Protein AF-A0A919K943-F1 (afdb_monomer_lite)

InterPro domains:
  IPR045728 Protein of unknown function DUF6082 [PF19560] (28-149)

Secondary structure (DSSP, 8-state):
-HHHHHHHHHHHHHHHHHHHHHHHTT-TTSHHHHHHHHHHHHHHHHHHHHHHHHHHHHHHHHHHHHHHHHHHHHHHHHHHHSHHHHGGGTS--TT-SSHHHHHHHHHHHHHHHHHHHHHHTTSS-HHHIIIIIIIIGGGSHHHHHHHHHHHHHHHHHHTS--HHHHHHHHH-TTS--------------SS----

Foldseek 3Di:
DVVVVVVVVVVVVVVVVVVCVVPVVPDVPCVVVVVVVVVVVVVVVVVVVVVVVVVVVVVVVVVVVVVVLVVLLVLLVVCLVPVPVCVVVPDPCVVPPDSNLSSVLSVLVNVLVVQVVCVVVVNHDLVNLCPPVQPPQVVDPSSLVSCQVCVVVVCVVCVHCDPSNVSNCVSPVPRDPPDCPDPPPPPDDDDDDDD

Sequence (195 aa):
MVLAALGLIGSIFGFLSSASDKELSRYGNIGQSFDVIATFLSAIALIGVAASLIYQERQERQARVAAWLGAQGELLKMVIADPGRLGPCIIDTTPFASDEEVSQYFFSTLWLSFHRYGMELGYVTEEDVRGEVGRLMFQSETARHLWSIRKDIFEAQLGGLSPYLKMVEEEHPDFPSQPNIPRGDHKKTARTTES

Radius of gyration: 28.7 Å; chains: 1; bounding box: 73×47×78 Å

Structure (mmCIF, N/CA/C/O backbone):
data_AF-A0A919K943-F1
#
_entry.id   AF-A0A919K943-F1
#
loop_
_atom_site.group_PDB
_atom_site.id
_atom_site.type_symbol
_atom_site.label_atom_id
_atom_site.label_alt_id
_atom_site.label_comp_id
_atom_site.label_asym_id
_atom_site.label_entity_id
_atom_site.label_seq_id
_atom_site.pdbx_PDB_ins_code
_atom_site.Cartn_x
_atom_site.Cartn_y
_atom_site.Cartn_z
_atom_site.occupancy
_atom_site.B_iso_or_equiv
_atom_site.auth_seq_id
_atom_site.auth_comp_id
_atom_site.auth_asym_id
_atom_site.auth_atom_id
_atom_site.pdbx_PDB_model_num
ATOM 1 N N . MET A 1 1 ? 7.326 16.686 -19.390 1.00 50.78 1 MET A N 1
ATOM 2 C CA . MET A 1 1 ? 8.387 15.980 -20.151 1.00 50.78 1 MET A CA 1
ATOM 3 C C . MET A 1 1 ? 8.083 15.864 -21.647 1.00 50.78 1 MET A C 1
ATOM 5 O O . MET A 1 1 ? 8.993 16.098 -22.427 1.00 50.78 1 MET A O 1
ATOM 9 N N . VAL A 1 2 ? 6.835 15.614 -22.071 1.00 44.56 2 VAL A N 1
ATOM 10 C CA . VAL A 1 2 ? 6.445 15.551 -23.503 1.00 44.56 2 VAL A CA 1
ATOM 11 C C . VAL A 1 2 ? 6.800 16.827 -24.292 1.00 44.56 2 VAL A C 1
ATOM 13 O O . VAL A 1 2 ? 7.339 16.738 -25.389 1.00 44.56 2 VAL A O 1
ATOM 16 N N . LEU A 1 3 ? 6.622 18.017 -23.704 1.00 46.16 3 LEU A N 1
ATOM 17 C CA . LEU A 1 3 ? 7.025 19.294 -24.322 1.00 46.16 3 LEU A CA 1
ATOM 18 C C . LEU A 1 3 ? 8.549 19.439 -24.503 1.00 46.16 3 LEU A C 1
ATOM 20 O O . LEU A 1 3 ? 8.996 20.028 -25.482 1.00 46.16 3 LEU A O 1
ATOM 24 N N . ALA A 1 4 ? 9.352 18.862 -23.602 1.00 49.81 4 ALA A N 1
ATOM 25 C CA . ALA A 1 4 ? 10.811 18.870 -23.720 1.00 49.81 4 ALA A CA 1
ATOM 26 C C . ALA A 1 4 ? 11.296 17.883 -24.796 1.00 49.81 4 ALA A C 1
ATOM 28 O O . ALA A 1 4 ? 12.223 18.190 -25.539 1.00 49.81 4 ALA A O 1
ATOM 29 N N . ALA A 1 5 ? 10.626 16.732 -24.928 1.00 52.22 5 ALA A N 1
ATOM 30 C CA . ALA A 1 5 ? 10.896 15.766 -25.990 1.00 52.22 5 ALA A CA 1
ATOM 31 C C . ALA A 1 5 ? 10.530 16.325 -27.377 1.00 52.22 5 ALA A C 1
ATOM 33 O O . ALA A 1 5 ? 11.322 16.214 -28.308 1.00 52.22 5 ALA A O 1
ATOM 34 N N . LEU A 1 6 ? 9.384 17.006 -27.505 1.00 53.22 6 LEU A N 1
ATOM 35 C CA . LEU A 1 6 ? 8.980 17.672 -28.749 1.00 53.22 6 LEU A CA 1
ATOM 36 C C . LEU A 1 6 ? 9.923 18.830 -29.122 1.00 53.22 6 LEU A C 1
ATOM 38 O O . LEU A 1 6 ? 10.273 18.980 -30.291 1.00 53.22 6 LEU A O 1
ATOM 42 N N . GLY A 1 7 ? 10.392 19.604 -28.136 1.00 56.41 7 GLY A N 1
ATOM 43 C CA . GLY A 1 7 ? 11.365 20.681 -28.351 1.00 56.41 7 GLY A CA 1
ATOM 44 C C . GLY A 1 7 ? 12.751 20.189 -28.788 1.00 56.41 7 GLY A C 1
ATOM 45 O O . GLY A 1 7 ? 13.385 20.812 -29.644 1.00 56.41 7 GLY A O 1
ATOM 46 N N . LEU A 1 8 ? 13.201 19.044 -28.259 1.00 56.38 8 LEU A N 1
ATOM 47 C CA . LEU A 1 8 ? 14.453 18.400 -28.671 1.00 56.38 8 LEU A CA 1
ATOM 48 C C . LEU A 1 8 ? 14.351 17.794 -30.074 1.00 56.38 8 LEU A C 1
ATOM 50 O O . LEU A 1 8 ? 15.252 18.000 -30.883 1.00 56.38 8 LEU A O 1
ATOM 54 N N . ILE A 1 9 ? 13.241 17.122 -30.398 1.00 59.50 9 ILE A N 1
ATOM 55 C CA . ILE A 1 9 ? 13.001 16.559 -31.738 1.00 59.50 9 ILE A CA 1
ATOM 56 C C . ILE A 1 9 ? 12.929 17.678 -32.790 1.00 59.50 9 ILE A C 1
ATOM 58 O O . ILE A 1 9 ? 13.559 17.567 -33.840 1.00 59.50 9 ILE A O 1
ATOM 62 N N . GLY A 1 10 ? 12.245 18.788 -32.490 1.00 61.22 10 GLY A N 1
ATOM 63 C CA . GLY A 1 10 ? 12.171 19.949 -33.384 1.00 61.22 10 GLY A CA 1
ATOM 64 C C . GLY A 1 10 ? 13.524 20.634 -33.606 1.00 61.22 10 GLY A C 1
ATOM 65 O O . GLY A 1 10 ? 13.869 20.961 -34.741 1.00 61.22 10 GLY A O 1
ATOM 66 N N . SER A 1 11 ? 14.326 20.794 -32.547 1.00 59.09 11 SER A N 1
ATOM 67 C CA . SER A 1 11 ? 15.664 21.401 -32.647 1.00 59.09 11 SER A CA 1
ATOM 68 C C . SER A 1 11 ? 16.654 20.530 -33.425 1.00 59.09 11 SER A C 1
ATOM 70 O O . SER A 1 11 ? 17.430 21.049 -34.226 1.00 59.09 11 SER A O 1
ATOM 72 N N . ILE A 1 12 ? 16.603 19.206 -33.242 1.00 62.12 12 ILE A N 1
ATOM 73 C CA . ILE A 1 12 ? 17.453 18.258 -33.979 1.00 62.12 12 ILE A CA 1
ATOM 74 C C . ILE A 1 12 ? 17.059 18.224 -35.463 1.00 62.12 12 ILE A C 1
ATOM 76 O O . ILE A 1 12 ? 17.935 18.238 -36.325 1.00 62.12 12 ILE A O 1
ATOM 80 N N . PHE A 1 13 ? 15.758 18.251 -35.774 1.00 60.38 13 PHE A N 1
ATOM 81 C CA . PHE A 1 13 ? 15.262 18.253 -37.153 1.00 60.38 13 PHE A CA 1
ATOM 82 C C . PHE A 1 13 ? 15.606 19.555 -37.898 1.00 60.38 13 PHE A C 1
ATOM 84 O O . PHE A 1 13 ? 16.081 19.520 -39.034 1.00 60.38 13 PHE A O 1
ATOM 91 N N . GLY A 1 14 ? 15.455 20.708 -37.236 1.00 60.66 14 GLY A N 1
ATOM 92 C CA . GLY A 1 14 ? 15.833 22.008 -37.796 1.00 60.66 14 GLY A CA 1
ATOM 93 C C . GLY A 1 14 ? 17.335 22.114 -38.077 1.00 60.66 14 GLY A C 1
ATOM 94 O O . GLY A 1 14 ? 17.734 22.541 -39.160 1.00 60.66 14 GLY A O 1
ATOM 95 N N . PHE A 1 15 ? 18.173 21.650 -37.146 1.00 60.81 15 PHE A N 1
ATOM 96 C CA . PHE A 1 15 ? 19.628 21.676 -37.302 1.00 60.81 15 PHE A CA 1
ATOM 97 C C . PHE A 1 15 ? 20.130 20.720 -38.398 1.00 60.81 15 PHE A C 1
ATOM 99 O O . PHE A 1 15 ? 21.005 21.098 -39.178 1.00 60.81 15 PHE A O 1
ATOM 106 N N . LEU A 1 16 ? 19.540 19.522 -38.526 1.00 57.12 16 LEU A N 1
ATOM 107 C CA . LEU A 1 16 ? 19.875 18.593 -39.614 1.00 57.12 16 LEU A CA 1
ATOM 108 C C . LEU A 1 16 ? 19.478 19.143 -40.991 1.00 57.12 16 LEU A C 1
ATOM 110 O O . LEU A 1 16 ? 20.257 19.021 -41.935 1.00 57.12 16 LEU A O 1
ATOM 114 N N . SER A 1 17 ? 18.306 19.779 -41.109 1.00 61.44 17 SER A N 1
ATOM 115 C CA . SER A 1 17 ? 17.847 20.341 -42.390 1.00 61.44 17 SER A CA 1
ATOM 116 C C . SER A 1 17 ? 18.743 21.486 -42.880 1.00 61.44 17 SER A C 1
ATOM 118 O O . SER A 1 17 ? 19.164 21.495 -44.034 1.00 61.44 17 SER A O 1
ATOM 120 N N . SER A 1 18 ? 19.151 22.391 -41.981 1.00 60.56 18 SER A N 1
ATOM 121 C CA . SER A 1 18 ? 19.991 23.538 -42.345 1.00 60.56 18 SER A CA 1
ATOM 122 C C . SER A 1 18 ? 21.443 23.164 -42.664 1.00 60.56 18 SER A C 1
ATOM 124 O O . SER A 1 18 ? 22.119 23.926 -43.362 1.00 60.56 18 SER A O 1
ATOM 126 N N . ALA A 1 19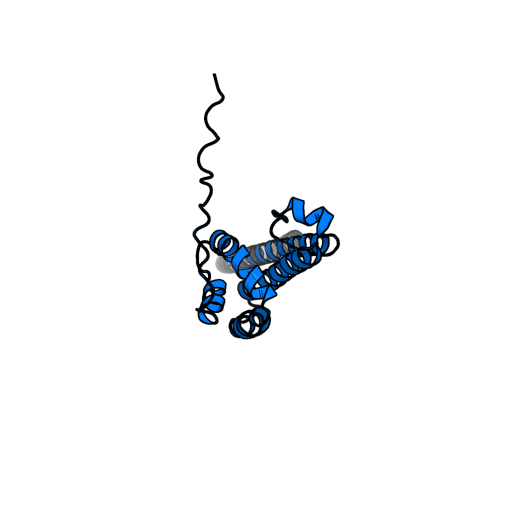 ? 21.942 22.041 -42.143 1.00 57.06 19 ALA A N 1
ATOM 127 C CA . ALA A 1 19 ? 23.265 21.521 -42.484 1.00 57.06 19 ALA A CA 1
ATOM 128 C C . ALA A 1 19 ? 23.261 20.781 -43.835 1.00 57.06 19 ALA A C 1
ATOM 130 O O . ALA A 1 19 ? 24.268 20.788 -44.541 1.00 57.06 19 ALA A O 1
ATOM 131 N N . SER A 1 20 ? 22.125 20.186 -44.213 1.00 57.94 20 SER A N 1
ATOM 132 C CA . SER A 1 20 ? 21.981 19.396 -45.438 1.00 57.94 20 SER A CA 1
ATOM 133 C C . SER A 1 20 ? 21.972 20.269 -46.700 1.00 57.94 20 SER A C 1
ATOM 135 O O . SER A 1 20 ? 22.712 19.981 -47.639 1.00 57.94 20 SER A O 1
ATOM 137 N N . ASP A 1 21 ? 21.255 21.399 -46.696 1.00 58.31 21 ASP A N 1
ATOM 138 C CA . ASP A 1 21 ? 21.095 22.254 -47.889 1.00 58.31 21 ASP A CA 1
ATOM 139 C C . ASP A 1 21 ? 22.409 22.861 -48.419 1.00 58.31 21 ASP A C 1
ATOM 141 O O . ASP A 1 21 ? 22.587 23.035 -49.630 1.00 58.31 21 ASP A O 1
ATOM 145 N N . LYS A 1 22 ? 23.364 23.172 -47.531 1.00 56.41 22 LYS A N 1
ATOM 146 C CA . LYS A 1 22 ? 24.626 23.832 -47.918 1.00 56.41 22 LYS A CA 1
ATOM 147 C C . LYS A 1 22 ? 25.679 22.866 -48.475 1.00 56.41 22 LYS A C 1
ATOM 149 O O . LYS A 1 22 ? 26.533 23.296 -49.244 1.00 56.41 22 LYS A O 1
ATOM 154 N N . GLU A 1 23 ? 25.594 21.579 -48.140 1.00 59.38 23 GLU A N 1
ATOM 155 C CA . GLU A 1 23 ? 26.516 20.530 -48.608 1.00 59.38 23 GLU A CA 1
ATOM 156 C C . GLU A 1 23 ? 25.939 19.723 -49.794 1.00 59.38 23 GLU A C 1
ATOM 158 O O . GLU A 1 23 ? 26.697 19.299 -50.671 1.00 59.38 23 GLU A O 1
ATOM 163 N N . LEU A 1 24 ? 24.604 19.580 -49.901 1.00 54.09 24 LEU A N 1
ATOM 164 C CA . LEU A 1 24 ? 23.933 18.839 -50.989 1.00 54.09 24 LEU A CA 1
ATOM 165 C C . LEU A 1 24 ? 24.219 19.407 -52.384 1.00 54.09 24 LEU A C 1
ATOM 167 O O . LEU A 1 24 ? 24.290 18.668 -53.365 1.00 54.09 24 LEU A O 1
ATOM 171 N N . SER A 1 25 ? 24.423 20.720 -52.473 1.00 56.19 25 SER A N 1
ATOM 172 C CA . SER A 1 25 ? 24.646 21.424 -53.741 1.00 56.19 25 SER A CA 1
ATOM 173 C C . SER A 1 25 ? 25.990 21.080 -54.406 1.00 56.19 25 SER A C 1
ATOM 175 O O . SER A 1 25 ? 26.213 21.446 -55.559 1.00 56.19 25 SER A O 1
ATOM 177 N N . ARG A 1 26 ? 26.903 20.388 -53.704 1.00 53.97 26 ARG A N 1
ATOM 178 C CA . ARG A 1 26 ? 28.290 20.174 -54.150 1.00 53.97 26 ARG A CA 1
ATOM 179 C C . ARG A 1 26 ? 28.626 18.727 -54.548 1.00 53.97 26 ARG A C 1
ATOM 181 O O . ARG A 1 26 ? 29.659 18.519 -55.178 1.00 53.97 26 ARG A O 1
ATOM 188 N N . TYR A 1 27 ? 27.762 17.742 -54.273 1.00 50.25 27 TYR A N 1
ATOM 189 C CA . TYR A 1 27 ? 28.025 16.319 -54.567 1.00 50.25 27 TYR A CA 1
ATOM 190 C C . TYR A 1 27 ? 26.801 15.578 -55.137 1.00 50.25 27 TYR A C 1
ATOM 192 O O . TYR A 1 27 ? 26.266 14.648 -54.536 1.00 50.25 27 TYR A O 1
ATOM 200 N N . GLY A 1 28 ? 26.386 15.942 -56.352 1.00 50.09 28 GLY A N 1
ATOM 201 C CA . GLY A 1 28 ? 25.232 15.361 -57.060 1.00 50.09 28 GLY A CA 1
ATOM 202 C C . GLY A 1 28 ? 25.333 13.883 -57.481 1.00 50.09 28 GLY A C 1
ATOM 203 O O . GLY A 1 28 ? 24.490 13.436 -58.246 1.00 50.09 28 GLY A O 1
ATOM 204 N N . ASN A 1 29 ? 26.324 13.113 -57.011 1.00 51.69 29 ASN A N 1
ATOM 205 C CA . ASN A 1 29 ? 26.496 11.694 -57.373 1.00 51.69 29 ASN A CA 1
ATOM 206 C C . ASN A 1 29 ? 26.587 10.731 -56.166 1.00 51.69 29 ASN A C 1
ATOM 208 O O . ASN A 1 29 ? 26.881 9.554 -56.336 1.00 51.69 29 ASN A O 1
ATOM 212 N N . ILE A 1 30 ? 26.329 11.217 -54.942 1.00 54.53 30 ILE A N 1
ATOM 213 C CA . ILE A 1 30 ? 26.281 10.404 -53.701 1.00 54.53 30 ILE A CA 1
ATOM 214 C C . ILE A 1 30 ? 24.838 10.347 -53.134 1.00 54.53 30 ILE A C 1
ATOM 216 O O . ILE A 1 30 ? 24.571 9.730 -52.105 1.00 54.53 30 ILE A O 1
ATOM 220 N N . GLY A 1 31 ? 23.868 10.945 -53.838 1.00 49.56 31 GLY A N 1
ATOM 221 C CA . GLY A 1 31 ? 22.493 11.165 -53.368 1.00 49.56 31 GLY A CA 1
ATOM 222 C C . GLY A 1 31 ? 21.707 9.909 -52.970 1.00 49.56 31 GLY A C 1
ATOM 223 O O . GLY A 1 31 ? 20.835 9.998 -52.115 1.00 49.56 31 GLY A O 1
ATOM 224 N N . GLN A 1 32 ? 22.042 8.730 -53.501 1.00 52.56 32 GLN A N 1
ATOM 225 C CA . GLN A 1 32 ? 21.318 7.494 -53.177 1.00 52.56 32 GLN A CA 1
ATOM 226 C C . GLN A 1 32 ? 21.708 6.897 -51.811 1.00 52.56 32 GLN A C 1
ATOM 228 O O . GLN A 1 32 ? 20.892 6.238 -51.171 1.00 52.56 32 GLN A O 1
ATOM 233 N N . SER A 1 33 ? 22.924 7.151 -51.320 1.00 59.16 33 SER A N 1
ATOM 234 C CA . SER A 1 33 ? 23.375 6.619 -50.024 1.00 59.16 33 SER A CA 1
ATOM 235 C C . SER A 1 33 ? 22.806 7.408 -48.843 1.00 59.16 33 SER A C 1
ATOM 237 O O . SER A 1 33 ? 22.560 6.841 -47.780 1.00 59.16 33 SER A O 1
ATOM 239 N N . PHE A 1 34 ? 22.563 8.709 -49.026 1.00 64.19 34 PHE A N 1
ATOM 240 C CA . PHE A 1 34 ? 22.015 9.569 -47.974 1.00 64.19 34 PHE A CA 1
ATOM 241 C C . PHE A 1 34 ? 20.548 9.265 -47.663 1.00 64.19 34 PHE A C 1
ATOM 243 O O . PHE A 1 34 ? 20.170 9.303 -46.496 1.00 64.19 34 PHE A O 1
ATOM 250 N N . ASP A 1 35 ? 19.751 8.896 -48.666 1.00 64.56 35 ASP A N 1
ATOM 251 C CA . ASP A 1 35 ? 18.335 8.554 -48.481 1.00 64.56 35 ASP A CA 1
ATOM 252 C C . ASP A 1 35 ? 18.159 7.257 -47.671 1.00 64.56 35 ASP A C 1
ATOM 254 O O . ASP A 1 35 ? 17.341 7.157 -46.752 1.00 64.56 35 ASP A O 1
ATOM 258 N N . VAL A 1 36 ? 19.038 6.284 -47.925 1.00 69.94 36 VAL A N 1
ATOM 259 C CA . VAL A 1 36 ? 19.103 5.033 -47.164 1.00 69.94 36 VAL A CA 1
ATOM 260 C C . VAL A 1 36 ? 19.509 5.302 -45.711 1.00 69.94 36 VAL A C 1
ATOM 262 O O . VAL A 1 36 ? 18.853 4.817 -44.789 1.00 69.94 36 VAL A O 1
ATOM 265 N N . ILE A 1 37 ? 20.544 6.120 -45.481 1.00 77.69 37 ILE A N 1
ATOM 266 C CA . ILE A 1 37 ? 20.993 6.483 -44.125 1.00 77.69 37 ILE A CA 1
ATOM 267 C C . ILE A 1 37 ? 19.903 7.261 -43.373 1.00 77.69 37 ILE A C 1
ATOM 269 O O . ILE A 1 37 ? 19.648 6.975 -42.203 1.00 77.69 37 ILE A O 1
ATOM 273 N N . ALA A 1 38 ? 19.226 8.204 -44.033 1.00 77.94 38 ALA A N 1
ATOM 274 C CA . ALA A 1 38 ? 18.139 8.977 -43.440 1.00 77.94 38 ALA A CA 1
ATOM 275 C C . ALA A 1 38 ? 16.937 8.092 -43.071 1.00 77.94 38 ALA A C 1
ATOM 277 O O . ALA A 1 38 ? 16.363 8.257 -41.993 1.00 77.94 38 ALA A O 1
ATOM 278 N N . THR A 1 39 ? 16.603 7.105 -43.907 1.00 85.62 39 THR A N 1
ATOM 279 C CA . THR A 1 39 ? 15.544 6.123 -43.627 1.00 85.62 39 THR A CA 1
ATOM 280 C C . THR A 1 39 ? 15.880 5.276 -42.403 1.00 85.62 39 THR A C 1
ATOM 282 O O . THR A 1 39 ? 15.048 5.132 -41.506 1.00 85.62 39 THR A O 1
ATOM 285 N N . PHE A 1 40 ? 17.112 4.765 -42.310 1.00 82.00 40 PHE A N 1
ATOM 286 C CA . PHE A 1 40 ? 17.556 4.022 -41.128 1.00 82.00 40 PHE A CA 1
ATOM 287 C C . PHE A 1 40 ? 17.542 4.891 -39.867 1.00 82.00 40 PHE A C 1
ATOM 289 O O . PHE A 1 40 ? 17.083 4.441 -38.817 1.00 82.00 40 PHE A O 1
ATOM 296 N N . LEU A 1 41 ? 17.980 6.148 -39.967 1.00 81.25 41 LEU A N 1
ATOM 297 C CA . LEU A 1 41 ? 17.969 7.082 -38.843 1.00 81.25 41 LEU A CA 1
ATOM 298 C C . LEU A 1 41 ? 16.540 7.394 -38.373 1.00 81.25 41 LEU A C 1
ATOM 300 O O . LEU A 1 41 ? 16.272 7.392 -37.172 1.00 81.25 41 LEU A O 1
ATOM 304 N N . SER A 1 42 ? 15.613 7.604 -39.310 1.00 84.81 42 SER A N 1
ATOM 305 C CA . SER A 1 42 ? 14.193 7.821 -39.020 1.00 84.81 42 SER A CA 1
ATOM 306 C C . SER A 1 42 ? 13.550 6.589 -38.374 1.00 84.81 42 SER A C 1
ATOM 308 O O . SER A 1 42 ? 12.852 6.716 -37.367 1.00 84.81 42 SER A O 1
ATOM 310 N N . ALA A 1 43 ? 13.851 5.387 -38.877 1.00 85.38 43 ALA A N 1
ATOM 311 C CA . ALA A 1 43 ? 13.362 4.136 -38.303 1.00 85.38 43 ALA A CA 1
ATOM 312 C C . ALA A 1 43 ? 13.844 3.938 -36.855 1.00 85.38 43 ALA A C 1
ATOM 314 O O . ALA A 1 43 ? 13.049 3.598 -35.980 1.00 85.38 43 ALA A O 1
ATOM 315 N N . ILE A 1 44 ? 15.122 4.215 -36.573 1.00 85.19 44 ILE A N 1
ATOM 316 C CA . ILE A 1 44 ? 15.678 4.147 -35.213 1.00 85.19 44 ILE A CA 1
ATOM 317 C C . ILE A 1 44 ? 15.016 5.186 -34.300 1.00 85.19 44 ILE A C 1
ATOM 319 O O . ILE A 1 44 ? 14.631 4.861 -33.175 1.00 85.19 44 ILE A O 1
ATOM 323 N N . ALA A 1 45 ? 14.839 6.420 -34.778 1.00 89.31 45 ALA A N 1
ATOM 324 C CA . ALA A 1 45 ? 14.162 7.466 -34.016 1.00 89.31 45 ALA A CA 1
ATOM 325 C C . ALA A 1 45 ? 12.719 7.069 -33.664 1.00 89.31 45 ALA A C 1
ATOM 327 O O . ALA A 1 45 ? 12.291 7.243 -32.521 1.00 89.31 45 ALA A O 1
ATOM 328 N N . LEU A 1 46 ? 11.989 6.471 -34.610 1.00 86.19 46 LEU A N 1
ATOM 329 C CA . LEU A 1 46 ? 10.624 5.997 -34.391 1.00 86.19 46 LEU A CA 1
ATOM 330 C C . LEU A 1 46 ? 10.566 4.879 -33.343 1.00 86.19 46 LEU A C 1
ATOM 332 O O . LEU A 1 46 ? 9.704 4.917 -32.467 1.00 86.19 46 LEU A O 1
ATOM 336 N N . ILE A 1 47 ? 11.505 3.927 -33.384 1.00 90.12 47 ILE A N 1
ATOM 337 C CA . ILE A 1 47 ? 11.626 2.876 -32.361 1.00 90.12 47 ILE A CA 1
ATOM 338 C C . ILE A 1 47 ? 11.871 3.503 -30.984 1.00 90.12 47 ILE A C 1
ATOM 340 O O . ILE A 1 47 ? 11.226 3.113 -30.011 1.00 90.12 47 ILE A O 1
ATOM 344 N N . GLY A 1 48 ? 12.746 4.510 -30.900 1.00 88.56 48 GLY A N 1
ATOM 345 C CA . GLY A 1 48 ? 13.004 5.242 -29.658 1.00 88.56 48 GLY A CA 1
ATOM 346 C C . GLY A 1 48 ? 11.752 5.922 -29.093 1.00 88.56 48 GLY A C 1
ATOM 347 O O . GLY A 1 48 ? 11.474 5.814 -27.898 1.00 88.56 48 GLY A O 1
ATOM 348 N N . VAL A 1 49 ? 10.956 6.575 -29.945 1.00 87.81 49 VAL A N 1
ATOM 349 C CA . VAL A 1 49 ? 9.693 7.216 -29.537 1.00 87.81 49 VAL A CA 1
ATOM 350 C C . VAL A 1 49 ? 8.653 6.178 -29.110 1.00 87.81 49 VAL A C 1
ATOM 352 O O . VAL A 1 49 ? 8.035 6.342 -28.059 1.00 87.81 49 VAL A O 1
ATOM 355 N N . ALA A 1 50 ? 8.488 5.092 -29.869 1.00 86.25 50 ALA A N 1
ATOM 356 C CA . ALA A 1 50 ? 7.550 4.021 -29.539 1.00 86.25 50 ALA A CA 1
ATOM 357 C C . ALA A 1 50 ? 7.897 3.353 -28.198 1.00 86.25 50 ALA A C 1
ATOM 359 O O . ALA A 1 50 ? 7.029 3.200 -27.338 1.00 86.25 50 ALA A O 1
ATOM 360 N N . ALA A 1 51 ? 9.176 3.032 -27.975 1.00 84.75 51 ALA A N 1
ATOM 361 C CA . ALA A 1 51 ? 9.653 2.494 -26.703 1.00 84.75 51 ALA A CA 1
ATOM 362 C C . ALA A 1 51 ? 9.416 3.474 -25.541 1.00 84.75 51 ALA A C 1
ATOM 364 O O . ALA A 1 51 ? 8.994 3.065 -24.459 1.00 84.75 51 ALA A O 1
ATOM 365 N N . SER A 1 52 ? 9.628 4.774 -25.774 1.00 82.44 52 SER A N 1
ATOM 366 C CA . SER A 1 52 ? 9.372 5.818 -24.779 1.00 82.44 52 SER A CA 1
ATOM 367 C C . SER A 1 52 ? 7.892 5.914 -24.405 1.00 82.44 52 SER A C 1
ATOM 369 O O . SER A 1 52 ? 7.580 6.001 -23.222 1.00 82.44 52 SER A O 1
ATOM 371 N N . LEU A 1 53 ? 6.971 5.837 -25.371 1.00 81.56 53 LEU A N 1
ATOM 372 C CA . LEU A 1 53 ? 5.528 5.859 -25.103 1.00 81.56 53 LEU A CA 1
ATOM 373 C C . LEU A 1 53 ? 5.075 4.649 -24.278 1.00 81.56 53 LEU A C 1
ATOM 375 O O . LEU A 1 53 ? 4.347 4.817 -23.304 1.00 81.56 53 LEU A O 1
ATOM 379 N N . ILE A 1 54 ? 5.567 3.451 -24.607 1.00 83.25 54 ILE A N 1
ATOM 380 C CA . ILE A 1 54 ? 5.274 2.226 -23.844 1.00 83.25 54 ILE A CA 1
ATOM 381 C C . ILE A 1 54 ? 5.769 2.360 -22.399 1.00 83.25 54 ILE A C 1
ATOM 383 O O . ILE A 1 54 ? 5.090 1.964 -21.448 1.00 83.25 54 ILE A O 1
ATOM 387 N N . TYR A 1 55 ? 6.959 2.932 -22.215 1.00 82.50 55 TYR A N 1
ATOM 388 C CA . TYR A 1 55 ? 7.509 3.172 -20.887 1.00 82.50 55 TYR A CA 1
ATOM 389 C C . TYR A 1 55 ? 6.716 4.243 -20.119 1.00 82.50 55 TYR A C 1
ATOM 391 O O . TYR A 1 55 ? 6.422 4.056 -18.939 1.00 82.50 55 TYR A O 1
ATOM 399 N N . GLN A 1 56 ? 6.307 5.325 -20.790 1.00 78.56 56 GLN A N 1
ATOM 400 C CA . GLN A 1 56 ? 5.491 6.394 -20.206 1.00 78.56 56 GLN A CA 1
ATOM 401 C C . GLN A 1 56 ? 4.118 5.891 -19.761 1.00 78.56 56 GLN A C 1
ATOM 403 O O . GLN A 1 56 ? 3.701 6.208 -18.653 1.00 78.56 56 GLN A O 1
ATOM 408 N N . GLU A 1 57 ? 3.442 5.063 -20.558 1.00 78.44 57 GLU A N 1
ATOM 409 C CA . GLU A 1 57 ? 2.142 4.494 -20.186 1.00 78.44 57 GLU A CA 1
ATOM 410 C C . GLU A 1 57 ? 2.248 3.639 -18.915 1.00 78.44 57 GLU A C 1
ATOM 412 O O . GLU A 1 57 ? 1.424 3.741 -18.001 1.00 78.44 57 GLU A O 1
ATOM 417 N N . ARG A 1 58 ? 3.312 2.832 -18.814 1.00 80.12 58 ARG A N 1
ATOM 418 C CA . ARG A 1 58 ? 3.591 2.043 -17.609 1.00 80.12 58 ARG A CA 1
ATOM 419 C C . ARG A 1 58 ? 3.841 2.934 -16.395 1.00 80.12 58 ARG A C 1
ATOM 421 O O . ARG A 1 58 ? 3.261 2.676 -15.340 1.00 80.12 58 ARG A O 1
ATOM 428 N N . GLN A 1 59 ? 4.651 3.983 -16.545 1.00 80.94 59 GLN A N 1
ATOM 429 C CA . GLN A 1 59 ? 4.920 4.928 -15.460 1.00 80.94 59 GLN A CA 1
ATOM 430 C C . GLN A 1 59 ? 3.668 5.700 -15.036 1.00 80.94 59 GLN A C 1
ATOM 432 O O . GLN A 1 59 ? 3.412 5.832 -13.842 1.00 80.94 59 GLN A O 1
ATOM 437 N N . GLU A 1 60 ? 2.852 6.166 -15.981 1.00 81.94 60 GLU A N 1
ATOM 438 C CA . GLU A 1 60 ? 1.595 6.845 -15.668 1.00 81.94 60 GLU A CA 1
ATOM 439 C C . GLU A 1 60 ? 0.632 5.928 -14.925 1.00 81.94 60 GLU A C 1
ATOM 441 O O . GLU A 1 60 ? 0.008 6.350 -13.951 1.00 81.94 60 GLU A O 1
ATOM 446 N N . ARG A 1 61 ? 0.516 4.664 -15.345 1.00 79.62 61 ARG A N 1
ATOM 447 C CA . ARG A 1 61 ? -0.331 3.696 -14.649 1.00 79.62 61 ARG A CA 1
ATOM 448 C C . ARG A 1 61 ? 0.136 3.486 -13.210 1.00 79.62 61 ARG A C 1
ATOM 450 O O . ARG A 1 61 ? -0.694 3.519 -12.304 1.00 79.62 61 ARG A O 1
ATOM 457 N N . GLN A 1 62 ? 1.439 3.313 -12.990 1.00 80.81 62 GLN A N 1
ATOM 458 C CA . GLN A 1 62 ? 2.007 3.170 -11.645 1.00 80.81 62 GLN A CA 1
ATOM 459 C C . GLN A 1 62 ? 1.779 4.423 -10.792 1.00 80.81 62 GLN A C 1
ATOM 461 O O . GLN A 1 62 ? 1.350 4.310 -9.646 1.00 80.81 62 GLN A O 1
ATOM 466 N N . ALA A 1 63 ? 1.983 5.614 -11.361 1.00 83.00 63 ALA A N 1
ATOM 467 C CA . ALA A 1 63 ? 1.755 6.879 -10.670 1.00 83.00 63 ALA A CA 1
ATOM 468 C C . ALA A 1 63 ? 0.282 7.068 -10.278 1.00 83.00 63 ALA A C 1
ATOM 470 O O . ALA A 1 63 ? -0.008 7.489 -9.160 1.00 83.00 63 ALA A O 1
ATOM 471 N N . ARG A 1 64 ? -0.659 6.711 -11.164 1.00 81.50 64 ARG A N 1
ATOM 472 C CA . ARG A 1 64 ? -2.102 6.766 -10.874 1.00 81.50 64 ARG A CA 1
ATOM 473 C C . ARG A 1 64 ? -2.485 5.827 -9.737 1.00 81.50 64 ARG A C 1
ATOM 475 O O . ARG A 1 64 ? -3.226 6.238 -8.849 1.00 81.50 64 ARG A O 1
ATOM 482 N N . VAL A 1 65 ? -1.968 4.596 -9.748 1.00 81.44 65 VAL A N 1
ATOM 483 C CA . VAL A 1 65 ? -2.201 3.634 -8.661 1.00 81.44 65 VAL A CA 1
ATOM 484 C C . VAL A 1 65 ? -1.633 4.187 -7.358 1.00 81.44 65 VAL A C 1
ATOM 486 O O . VAL A 1 65 ? -2.385 4.351 -6.409 1.00 81.44 65 VAL A O 1
ATOM 489 N N . ALA A 1 66 ? -0.360 4.583 -7.317 1.00 80.44 66 ALA A N 1
ATOM 490 C CA . ALA A 1 66 ? 0.258 5.128 -6.107 1.00 80.44 66 ALA A CA 1
ATOM 491 C C . ALA A 1 66 ? -0.489 6.354 -5.545 1.00 80.44 66 ALA A C 1
ATOM 493 O O . ALA A 1 66 ? -0.692 6.448 -4.336 1.00 80.44 66 ALA A O 1
ATOM 494 N N . ALA A 1 67 ? -0.956 7.264 -6.409 1.00 85.12 67 ALA A N 1
ATOM 495 C CA . ALA A 1 67 ? -1.753 8.419 -5.997 1.00 85.12 67 ALA A CA 1
ATOM 496 C C . ALA A 1 67 ? -3.106 8.011 -5.391 1.00 85.12 67 ALA A C 1
ATOM 498 O O . ALA A 1 67 ? -3.502 8.539 -4.352 1.00 85.12 67 ALA A O 1
ATOM 499 N N . TRP A 1 68 ? -3.795 7.046 -6.008 1.00 84.19 68 TRP A N 1
ATOM 500 C CA . TRP A 1 68 ? -5.047 6.501 -5.485 1.00 84.19 68 TRP A CA 1
ATOM 501 C C . TRP A 1 68 ? -4.856 5.839 -4.115 1.00 84.19 68 TRP A C 1
ATOM 503 O O . TRP A 1 68 ? -5.638 6.078 -3.196 1.00 84.19 68 TRP A O 1
ATOM 513 N N . LEU A 1 69 ? -3.781 5.066 -3.949 1.00 83.00 69 LEU A N 1
ATOM 514 C CA . LEU A 1 69 ? -3.434 4.425 -2.678 1.00 83.00 69 LEU A CA 1
ATOM 515 C C . LEU A 1 69 ? -3.079 5.429 -1.589 1.00 83.00 69 LEU A C 1
ATOM 517 O O . LEU A 1 69 ? -3.499 5.264 -0.445 1.00 83.00 69 LEU A O 1
ATOM 521 N N . GLY A 1 70 ? -2.354 6.488 -1.950 1.00 85.81 70 GLY A N 1
ATOM 522 C CA . GLY A 1 70 ? -2.088 7.607 -1.053 1.00 85.81 70 GLY A CA 1
ATOM 523 C C . GLY A 1 70 ? -3.388 8.237 -0.555 1.00 85.81 70 GLY A C 1
ATOM 524 O O . GLY A 1 70 ? -3.578 8.375 0.650 1.00 85.81 70 GLY A O 1
ATOM 525 N N . ALA A 1 71 ? -4.324 8.529 -1.463 1.00 87.81 71 ALA A N 1
ATOM 526 C CA . ALA A 1 71 ? -5.628 9.082 -1.101 1.00 87.81 71 ALA A CA 1
ATOM 527 C C . ALA A 1 71 ? -6.442 8.134 -0.200 1.00 87.81 71 ALA A C 1
ATOM 529 O O . ALA A 1 71 ? -6.993 8.573 0.808 1.00 87.81 71 ALA A O 1
ATOM 530 N N . GLN A 1 72 ? -6.479 6.833 -0.514 1.00 87.06 72 GLN A N 1
ATOM 531 C CA . GLN A 1 72 ? -7.139 5.828 0.328 1.00 87.06 72 GLN A CA 1
ATOM 532 C C . GLN A 1 72 ? -6.530 5.789 1.738 1.00 87.06 72 GLN A C 1
ATOM 534 O O . GLN A 1 72 ? -7.264 5.743 2.726 1.00 87.06 72 GLN A O 1
ATOM 539 N N . GLY A 1 73 ? -5.199 5.824 1.838 1.00 88.69 73 GLY A N 1
ATOM 540 C CA . GLY A 1 73 ? -4.489 5.839 3.113 1.00 88.69 73 GLY A CA 1
ATOM 541 C C . GLY A 1 73 ? -4.815 7.072 3.953 1.00 88.69 73 GLY A C 1
ATOM 542 O O . GLY A 1 73 ? -5.066 6.940 5.147 1.00 88.69 73 GLY A O 1
ATOM 543 N N . GLU A 1 74 ? -4.874 8.255 3.341 1.00 91.56 74 GLU A N 1
ATOM 544 C CA . GLU A 1 74 ? -5.254 9.490 4.037 1.00 91.56 74 GLU A CA 1
ATOM 545 C C . GLU A 1 74 ? -6.699 9.449 4.547 1.00 91.56 74 GLU A C 1
ATOM 547 O O . GLU A 1 74 ? -6.949 9.790 5.702 1.00 91.56 74 GLU A O 1
ATOM 552 N N . LEU A 1 75 ? -7.644 8.952 3.742 1.00 90.00 75 LEU A N 1
ATOM 553 C CA . LEU A 1 75 ? -9.032 8.774 4.182 1.00 90.00 75 LEU A CA 1
ATOM 554 C C . LEU A 1 75 ? -9.128 7.825 5.381 1.00 90.00 75 LEU A C 1
ATOM 556 O O . LEU A 1 75 ? -9.799 8.136 6.362 1.00 90.00 75 LEU A O 1
ATOM 560 N N . LEU A 1 76 ? -8.422 6.693 5.336 1.00 89.38 76 LEU A N 1
ATOM 561 C CA . LEU A 1 76 ? -8.406 5.737 6.443 1.00 89.38 76 LEU A CA 1
ATOM 562 C C . LEU A 1 76 ? -7.781 6.334 7.709 1.00 89.38 76 LEU A C 1
ATOM 564 O O . LEU A 1 76 ? -8.311 6.125 8.796 1.00 89.38 76 LEU A O 1
ATOM 568 N N . LYS A 1 77 ? -6.708 7.124 7.586 1.00 91.25 77 LYS A N 1
ATOM 569 C CA . LYS A 1 77 ? -6.116 7.840 8.728 1.00 91.25 77 LYS A CA 1
ATOM 570 C C . LYS A 1 77 ? -7.090 8.838 9.352 1.00 91.25 77 LYS A C 1
ATOM 572 O O . LYS A 1 77 ? -7.136 8.933 10.574 1.00 91.25 77 LYS A O 1
ATOM 577 N N . MET A 1 78 ? -7.878 9.552 8.543 1.00 93.25 78 MET A N 1
ATOM 578 C CA . MET A 1 78 ? -8.905 10.462 9.064 1.00 93.25 78 MET A CA 1
ATOM 579 C C . MET A 1 78 ? -9.959 9.710 9.875 1.00 93.25 78 MET A C 1
ATOM 581 O O . MET A 1 78 ? -10.348 10.173 10.941 1.00 93.25 78 MET A O 1
ATOM 585 N N . VAL A 1 79 ? -10.384 8.539 9.400 1.00 91.44 79 VAL A N 1
ATOM 586 C CA . VAL A 1 79 ? -11.365 7.712 10.112 1.00 91.44 79 VAL A CA 1
ATOM 587 C C . VAL A 1 79 ? -10.782 7.159 11.408 1.00 91.44 79 VAL A C 1
ATOM 589 O O . VAL A 1 79 ? -11.455 7.191 12.425 1.00 91.44 79 VAL A O 1
ATOM 592 N N . ILE A 1 80 ? -9.522 6.718 11.408 1.00 92.25 80 ILE A N 1
ATOM 593 C CA . ILE A 1 80 ? -8.835 6.256 12.628 1.00 92.25 80 ILE A CA 1
ATOM 594 C C . ILE A 1 80 ? -8.698 7.388 13.661 1.00 92.25 80 ILE A C 1
ATOM 596 O O . ILE A 1 80 ? -8.726 7.132 14.861 1.00 92.25 80 ILE A O 1
ATOM 600 N N . ALA A 1 81 ? -8.552 8.641 13.219 1.00 93.75 81 ALA A N 1
ATOM 601 C CA . ALA A 1 81 ? -8.468 9.790 14.119 1.00 93.75 81 ALA A CA 1
ATOM 602 C C . ALA A 1 81 ? -9.816 10.159 14.770 1.00 93.75 81 ALA A C 1
ATOM 604 O O . ALA A 1 81 ? -9.822 10.759 15.842 1.00 93.75 81 ALA A O 1
ATOM 605 N N . ASP A 1 82 ? -10.940 9.829 14.127 1.00 93.12 82 ASP A N 1
ATOM 606 C CA . ASP A 1 82 ? -12.297 10.137 14.599 1.00 93.12 82 ASP A CA 1
ATOM 607 C C . ASP A 1 82 ? -13.288 9.014 14.210 1.00 93.12 82 ASP A C 1
ATOM 609 O O . ASP A 1 82 ? -14.166 9.201 13.351 1.00 93.12 82 ASP A O 1
ATOM 613 N N . PRO A 1 83 ? -13.126 7.811 14.796 1.00 90.56 83 PRO A N 1
ATOM 614 C CA . PRO A 1 83 ? -13.852 6.610 14.384 1.00 90.56 83 PRO A CA 1
ATOM 615 C C . PRO A 1 83 ? -15.352 6.702 14.667 1.00 90.56 83 PRO A C 1
ATOM 617 O O . PRO A 1 83 ? -16.148 6.277 13.829 1.00 90.56 83 PRO A O 1
ATOM 620 N N . GLY A 1 84 ? -15.755 7.310 15.787 1.00 88.50 84 GLY A N 1
ATOM 621 C CA . GLY A 1 84 ? -17.163 7.439 16.163 1.00 88.50 84 GLY A CA 1
ATOM 622 C C . GLY A 1 84 ? -17.960 8.331 15.212 1.00 88.50 84 GLY A C 1
ATOM 623 O O . GLY A 1 84 ? -19.130 8.060 14.934 1.00 88.50 84 GLY A O 1
ATOM 624 N N . ARG A 1 85 ? -17.334 9.376 14.649 1.00 90.94 85 ARG A N 1
ATOM 625 C CA . ARG A 1 85 ? -18.007 10.280 13.704 1.00 90.94 85 ARG A CA 1
ATOM 626 C C . ARG A 1 85 ? -17.938 9.795 12.261 1.00 90.94 85 ARG A C 1
ATOM 628 O O . ARG A 1 85 ? -18.913 9.949 11.531 1.00 90.94 85 ARG A O 1
ATOM 635 N N . LEU A 1 86 ? -16.787 9.278 11.827 1.00 91.06 86 LEU A N 1
ATOM 636 C CA . LEU A 1 86 ? -16.536 8.962 10.416 1.00 91.06 86 LEU A CA 1
ATOM 637 C C . LEU A 1 86 ? -16.749 7.486 10.066 1.00 91.06 86 LEU A C 1
ATOM 639 O O . LEU A 1 86 ? -17.076 7.182 8.919 1.00 91.06 86 LEU A O 1
ATOM 643 N N . GLY A 1 87 ? -16.611 6.572 11.028 1.00 87.31 87 GLY A N 1
ATOM 644 C CA . GLY A 1 87 ? -16.838 5.138 10.832 1.00 87.31 87 GLY A CA 1
ATOM 645 C C . GLY A 1 87 ? -18.226 4.806 10.264 1.00 87.31 87 GLY A C 1
ATOM 646 O O . GLY A 1 87 ? -18.285 4.115 9.239 1.00 87.31 87 GLY A O 1
ATOM 647 N N . PRO A 1 88 ? -19.326 5.358 10.824 1.00 89.62 88 PRO A N 1
ATOM 648 C CA . PRO A 1 88 ? -20.687 5.100 10.341 1.00 89.62 88 PRO A CA 1
ATOM 649 C C . PRO A 1 88 ? -20.952 5.563 8.901 1.00 89.62 88 PRO A C 1
ATOM 651 O O . PRO A 1 88 ? -21.931 5.151 8.285 1.00 89.62 88 PRO A O 1
ATOM 654 N N . CYS A 1 89 ? -20.105 6.433 8.341 1.00 87.38 89 CYS A N 1
ATOM 655 C CA . CYS A 1 89 ? -20.229 6.871 6.950 1.00 87.38 89 CYS A CA 1
ATOM 656 C C . CYS A 1 89 ? -19.717 5.828 5.943 1.00 87.38 89 CYS A C 1
ATOM 658 O O . CYS A 1 89 ? -19.950 5.987 4.745 1.00 87.38 89 CYS A O 1
ATOM 660 N N . ILE A 1 90 ? -18.983 4.809 6.402 1.00 85.06 90 ILE A N 1
ATOM 661 C CA . ILE A 1 90 ? -18.253 3.867 5.541 1.00 85.06 90 ILE A CA 1
ATOM 662 C C . ILE A 1 90 ? -18.747 2.437 5.741 1.00 85.06 90 ILE A C 1
ATOM 664 O O . ILE A 1 90 ? -18.941 1.716 4.763 1.00 85.06 90 ILE A O 1
ATOM 668 N N . ILE A 1 91 ? -18.921 2.023 6.995 1.00 83.50 91 ILE A N 1
ATOM 669 C CA . ILE A 1 91 ? -19.380 0.683 7.359 1.00 83.50 91 ILE A CA 1
ATOM 670 C C . ILE A 1 91 ? -20.484 0.779 8.403 1.00 83.50 91 ILE A C 1
ATOM 672 O O . ILE A 1 91 ? -20.612 1.784 9.101 1.00 83.50 91 ILE A O 1
ATOM 676 N N . ASP A 1 92 ? -21.241 -0.303 8.546 1.00 82.00 92 ASP A N 1
ATOM 677 C CA . ASP A 1 92 ? -22.070 -0.488 9.726 1.00 82.00 92 ASP A CA 1
ATOM 678 C C . ASP A 1 92 ? -21.161 -0.679 10.948 1.00 82.00 92 ASP A C 1
ATOM 680 O O . ASP A 1 92 ? -20.414 -1.657 11.031 1.00 82.00 92 ASP A O 1
ATOM 684 N N . THR A 1 93 ? -21.183 0.286 11.869 1.00 82.00 93 THR A N 1
ATOM 685 C CA . THR A 1 93 ? -20.388 0.246 13.099 1.00 82.00 93 THR A CA 1
ATOM 686 C C . THR A 1 93 ? -21.109 -0.456 14.251 1.00 82.00 93 THR A C 1
ATOM 688 O O . THR A 1 93 ? -20.504 -0.660 15.299 1.00 82.00 93 THR A O 1
ATOM 691 N N . THR A 1 94 ? -22.373 -0.864 14.077 1.00 81.06 94 THR A N 1
ATOM 692 C CA . THR A 1 94 ? -23.147 -1.555 15.122 1.00 81.06 94 THR A CA 1
ATOM 693 C C . THR A 1 94 ? -22.546 -2.878 15.615 1.00 81.06 94 THR A C 1
ATOM 695 O O . THR A 1 94 ? -22.746 -3.180 16.793 1.00 81.06 94 THR A O 1
ATOM 698 N N . PRO A 1 95 ? -21.792 -3.662 14.810 1.00 80.25 95 PRO A N 1
ATOM 699 C CA . PRO A 1 95 ? -21.161 -4.888 15.299 1.00 80.25 95 PRO A CA 1
ATOM 700 C C . PRO A 1 95 ? -19.950 -4.650 16.211 1.00 80.25 95 PRO A C 1
ATOM 702 O O . PRO A 1 95 ? -19.474 -5.598 16.830 1.00 80.25 95 PRO A O 1
ATOM 705 N N . PHE A 1 96 ? -19.425 -3.423 16.270 1.00 83.00 96 PHE A N 1
ATOM 706 C CA . PHE A 1 96 ? -18.239 -3.090 17.055 1.00 83.00 96 PHE A CA 1
ATOM 707 C C . PHE A 1 96 ? -18.651 -2.596 18.441 1.00 83.00 96 PHE A C 1
ATOM 709 O O . PHE A 1 96 ? -19.562 -1.781 18.587 1.00 83.00 96 PHE A O 1
ATOM 716 N N . ALA A 1 97 ? -17.959 -3.070 19.473 1.00 84.94 97 ALA A N 1
ATOM 717 C CA . ALA A 1 97 ? -18.261 -2.729 20.858 1.00 84.94 97 ALA A CA 1
ATOM 718 C C . ALA A 1 97 ? -17.791 -1.316 21.239 1.00 84.94 97 ALA A C 1
ATOM 720 O O . ALA A 1 97 ? -18.253 -0.760 22.236 1.00 84.94 97 ALA A O 1
ATOM 721 N N . SER A 1 98 ? -16.854 -0.736 20.481 1.00 89.06 98 SER A N 1
ATOM 722 C CA . SER A 1 98 ? -16.304 0.591 20.760 1.00 89.06 98 SER A CA 1
ATOM 723 C C . SER A 1 98 ? -15.672 1.256 19.536 1.00 89.06 98 SER A C 1
ATOM 725 O O . SER A 1 98 ? -15.268 0.595 18.581 1.00 89.06 98 SER A O 1
ATOM 727 N N . ASP A 1 99 ? -15.504 2.575 19.626 1.00 88.94 99 ASP A N 1
ATOM 728 C CA . ASP A 1 99 ? -14.727 3.398 18.692 1.00 88.94 99 ASP A CA 1
ATOM 729 C C . ASP A 1 99 ? -13.286 2.890 18.505 1.00 88.94 99 ASP A C 1
ATOM 731 O O . ASP A 1 99 ? -12.731 2.956 17.409 1.00 88.94 99 ASP A O 1
ATOM 735 N N . GLU A 1 100 ? -12.690 2.330 19.558 1.00 90.38 100 GLU A N 1
ATOM 736 C CA . GLU A 1 100 ? -11.355 1.731 19.511 1.00 90.38 100 GLU A CA 1
ATOM 737 C C . GLU A 1 100 ? -11.327 0.490 18.605 1.00 90.38 100 GLU A C 1
ATOM 739 O O . GLU A 1 100 ? -10.424 0.340 17.784 1.00 90.38 100 GLU A O 1
ATOM 744 N N . GLU A 1 101 ? -12.344 -0.374 18.674 1.00 86.81 101 GLU A N 1
ATOM 745 C CA . GLU A 1 101 ? -12.444 -1.531 17.774 1.00 86.81 101 GLU A CA 1
ATOM 746 C C . GLU A 1 101 ? -12.651 -1.109 16.316 1.00 86.81 101 GLU A C 1
ATOM 748 O O . GLU A 1 101 ? -12.110 -1.737 15.404 1.00 86.81 101 GLU A O 1
ATOM 753 N N . VAL A 1 102 ? -13.380 -0.014 16.084 1.00 88.12 102 VAL A N 1
ATOM 754 C CA . VAL A 1 102 ? -13.536 0.581 14.750 1.00 88.12 102 VAL A CA 1
ATOM 755 C C . VAL A 1 102 ? -12.186 1.105 14.238 1.00 88.12 102 VAL A C 1
ATOM 757 O O . VAL A 1 10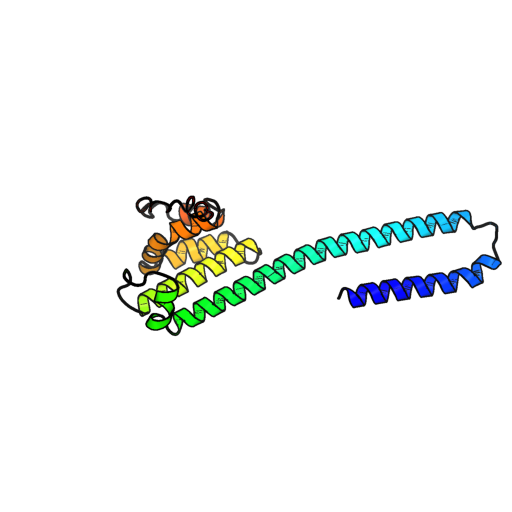2 ? -11.807 0.830 13.096 1.00 88.12 102 VAL A O 1
ATOM 760 N N . SER A 1 103 ? -11.400 1.783 15.077 1.00 90.75 103 SER A N 1
ATOM 761 C CA . SER A 1 103 ? -10.032 2.197 14.732 1.00 90.75 103 SER A CA 1
ATOM 762 C C . SER A 1 103 ? -9.126 1.009 14.416 1.00 90.75 103 SER A C 1
ATOM 764 O O . SER A 1 103 ? -8.425 1.019 13.401 1.00 90.75 103 SER A O 1
ATOM 766 N N . GLN A 1 104 ? -9.179 -0.054 15.221 1.00 90.12 104 GLN A N 1
ATOM 767 C CA . GLN A 1 104 ? -8.432 -1.291 14.981 1.00 90.12 104 GLN A CA 1
ATOM 768 C C . GLN A 1 104 ? -8.871 -1.977 13.681 1.00 90.12 104 GLN A C 1
ATOM 770 O O . GLN A 1 104 ? -8.023 -2.474 12.927 1.00 90.12 104 GLN A O 1
ATOM 775 N N . TYR A 1 105 ? -10.171 -1.951 13.363 1.00 87.56 105 TYR A N 1
ATOM 776 C CA . TYR A 1 105 ? -10.704 -2.414 12.084 1.00 87.56 105 TYR A CA 1
ATOM 777 C C . TYR A 1 105 ? -10.074 -1.661 10.919 1.00 87.56 105 TYR A C 1
ATOM 779 O O . TYR A 1 105 ? -9.543 -2.306 10.006 1.00 87.56 105 TYR A O 1
ATOM 787 N N . PHE A 1 106 ? -10.089 -0.328 10.947 1.00 89.31 106 PHE A N 1
ATOM 788 C CA . PHE A 1 106 ? -9.551 0.483 9.858 1.00 89.31 106 PHE A CA 1
ATOM 789 C C . PHE A 1 106 ? -8.031 0.371 9.739 1.00 89.31 106 PHE A C 1
ATOM 791 O O . PHE A 1 106 ? -7.529 0.206 8.622 1.00 89.31 106 PHE A O 1
ATOM 798 N N . PHE A 1 107 ? -7.314 0.346 10.865 1.00 90.19 107 PHE A N 1
ATOM 799 C CA . PHE A 1 107 ? -5.871 0.117 10.904 1.00 90.19 107 PHE A CA 1
ATOM 800 C C . PHE A 1 107 ? -5.495 -1.231 10.282 1.00 90.19 107 PHE A C 1
ATOM 802 O O . PHE A 1 107 ? -4.633 -1.296 9.408 1.00 90.19 107 PHE A O 1
ATOM 809 N N . SER A 1 108 ? -6.206 -2.299 10.647 1.00 88.12 108 SER A N 1
ATOM 810 C CA . SER A 1 108 ? -5.969 -3.636 10.094 1.00 88.12 108 SER A CA 1
ATOM 811 C C . SER A 1 108 ? -6.218 -3.683 8.581 1.00 88.12 108 SER A C 1
ATOM 813 O O . SER A 1 108 ? -5.477 -4.340 7.854 1.00 88.12 108 SER A O 1
ATOM 815 N N . THR A 1 109 ? -7.212 -2.949 8.060 1.00 85.75 109 THR A N 1
ATOM 816 C CA . THR A 1 109 ? -7.403 -2.830 6.599 1.00 85.75 109 THR A CA 1
ATOM 817 C C . THR A 1 109 ? -6.291 -2.047 5.938 1.00 85.75 109 THR A C 1
ATOM 819 O O . THR A 1 109 ? -5.872 -2.425 4.844 1.00 85.75 109 THR A O 1
ATOM 822 N N . LEU A 1 110 ? -5.810 -0.978 6.572 1.00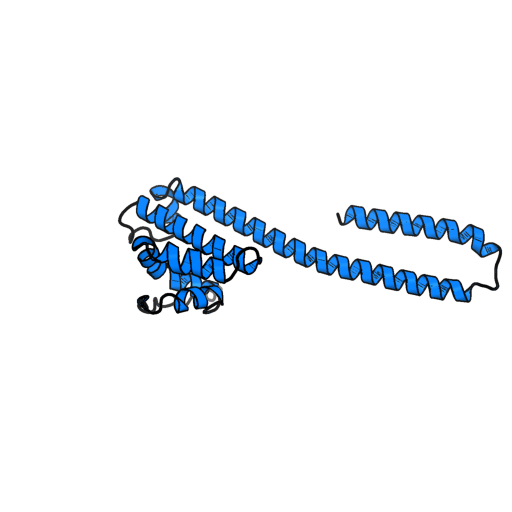 88.75 110 LEU A N 1
ATOM 823 C CA . LEU A 1 110 ? -4.695 -0.205 6.044 1.00 88.75 110 LEU A CA 1
ATOM 824 C C . LEU A 1 110 ? -3.438 -1.082 5.952 1.00 88.75 110 LEU A C 1
ATOM 826 O O . LEU A 1 110 ? -2.775 -1.078 4.918 1.00 88.75 110 LEU A O 1
ATOM 830 N N . TRP A 1 111 ? -3.173 -1.896 6.978 1.00 88.56 111 TRP A N 1
ATOM 831 C CA . TRP A 1 111 ? -2.035 -2.817 7.029 1.00 88.56 111 TRP A CA 1
ATOM 832 C C . TRP A 1 111 ? -2.084 -3.907 5.948 1.00 88.56 111 TRP A C 1
ATOM 834 O O . TRP A 1 111 ? -1.097 -4.139 5.245 1.00 88.56 111 TRP A O 1
ATOM 844 N N . LEU A 1 112 ? -3.248 -4.538 5.763 1.00 86.12 112 LEU A N 1
ATOM 845 C CA . LEU A 1 112 ? -3.462 -5.542 4.712 1.00 86.12 112 LEU A CA 1
ATOM 846 C C . LEU A 1 112 ? -3.362 -4.928 3.311 1.00 86.12 112 LEU A C 1
ATOM 848 O O . LEU A 1 112 ? -2.733 -5.493 2.418 1.00 86.12 112 LEU A O 1
ATOM 852 N N . SER A 1 113 ? -3.951 -3.743 3.125 1.00 84.56 113 SER A N 1
ATOM 853 C CA . SER A 1 113 ? -3.876 -3.005 1.861 1.00 84.56 113 SER A CA 1
ATOM 854 C C . SER A 1 113 ? -2.428 -2.657 1.521 1.00 84.56 113 SER A C 1
ATOM 856 O O . SER A 1 113 ? -2.000 -2.883 0.393 1.00 84.56 113 SER A O 1
ATOM 858 N N . PHE A 1 114 ? -1.653 -2.173 2.496 1.00 87.50 114 PHE A N 1
ATOM 859 C CA . PHE A 1 114 ? -0.234 -1.869 2.324 1.00 87.50 114 PHE A CA 1
ATOM 860 C C . PHE A 1 114 ? 0.553 -3.078 1.799 1.00 87.50 114 PHE A C 1
ATOM 862 O O . PHE A 1 114 ? 1.220 -2.962 0.773 1.00 87.50 114 PHE A O 1
ATOM 869 N N . HIS A 1 115 ? 0.413 -4.246 2.430 1.00 88.56 115 HIS A N 1
ATOM 870 C CA . HIS A 1 115 ? 1.107 -5.465 2.002 1.00 88.56 115 HIS A CA 1
ATOM 871 C C . HIS A 1 115 ? 0.676 -5.937 0.616 1.00 88.56 115 HIS A C 1
ATOM 873 O O . HIS A 1 115 ? 1.517 -6.272 -0.218 1.00 88.56 115 HIS A O 1
ATOM 879 N N . ARG A 1 116 ? -0.632 -5.920 0.341 1.00 83.62 116 ARG A N 1
ATOM 880 C CA . ARG A 1 116 ? -1.168 -6.281 -0.973 1.00 83.62 116 ARG A CA 1
ATOM 881 C C . ARG A 1 116 ? -0.565 -5.408 -2.072 1.00 83.62 116 ARG A C 1
ATOM 883 O O . ARG A 1 116 ? -0.056 -5.931 -3.061 1.00 83.62 116 ARG A O 1
ATOM 890 N N . TYR A 1 117 ? -0.635 -4.088 -1.919 1.00 83.56 117 TYR A N 1
ATOM 891 C CA . TYR A 1 117 ? -0.134 -3.172 -2.940 1.00 83.56 117 TYR A CA 1
ATOM 892 C C . TYR A 1 117 ? 1.389 -3.186 -3.028 1.00 83.56 117 TYR A C 1
ATOM 894 O O . TYR A 1 117 ? 1.935 -3.079 -4.122 1.00 83.56 117 TYR A O 1
ATOM 902 N N . GLY A 1 118 ? 2.072 -3.383 -1.900 1.00 86.88 118 GLY A N 1
ATOM 903 C CA . GLY A 1 118 ? 3.505 -3.638 -1.871 1.00 86.88 118 GLY A CA 1
ATOM 904 C C . GLY A 1 118 ? 3.882 -4.836 -2.740 1.00 86.88 118 GLY A C 1
ATOM 905 O O . GLY A 1 118 ? 4.820 -4.741 -3.527 1.00 86.88 118 GLY A O 1
ATOM 906 N N . MET A 1 119 ? 3.107 -5.920 -2.680 1.00 85.56 119 MET A N 1
ATOM 907 C CA . MET A 1 119 ? 3.330 -7.110 -3.500 1.00 85.56 119 MET A CA 1
ATOM 908 C C . MET A 1 119 ? 2.976 -6.880 -4.979 1.00 85.56 119 MET A C 1
ATOM 910 O O . MET A 1 119 ? 3.761 -7.233 -5.855 1.00 85.56 119 MET A O 1
ATOM 914 N N . GLU A 1 120 ? 1.845 -6.226 -5.285 1.00 81.19 120 GLU A N 1
ATOM 915 C CA . GLU A 1 120 ? 1.453 -5.889 -6.671 1.00 81.19 120 GLU A CA 1
ATOM 916 C C . GLU A 1 120 ? 2.480 -4.980 -7.374 1.00 81.19 120 GLU A C 1
ATOM 918 O O . GLU A 1 120 ? 2.686 -5.085 -8.585 1.00 81.19 120 GLU A O 1
ATOM 923 N N . LEU A 1 121 ? 3.131 -4.089 -6.623 1.00 83.06 121 LEU A N 1
ATOM 924 C CA . LEU A 1 121 ? 4.168 -3.185 -7.125 1.00 83.06 121 LEU A CA 1
ATOM 925 C C . LEU A 1 121 ? 5.581 -3.798 -7.089 1.00 83.06 121 LEU A C 1
ATOM 927 O O . LEU A 1 121 ? 6.508 -3.191 -7.623 1.00 83.06 121 LEU A O 1
ATOM 931 N N . GLY A 1 122 ? 5.747 -4.986 -6.497 1.00 85.81 122 GLY A N 1
ATOM 932 C CA . GLY A 1 122 ? 7.031 -5.683 -6.377 1.00 85.81 122 GLY A CA 1
ATOM 933 C C . GLY A 1 122 ? 7.971 -5.134 -5.294 1.00 85.81 122 GLY A C 1
ATOM 934 O O . GLY A 1 122 ? 9.166 -5.406 -5.343 1.00 85.81 122 GLY A O 1
ATOM 935 N N . TYR A 1 123 ? 7.456 -4.354 -4.339 1.00 86.56 123 TYR A N 1
ATOM 936 C CA . TYR A 1 123 ? 8.209 -3.848 -3.182 1.00 86.56 123 TYR A CA 1
ATOM 937 C C . TYR A 1 123 ? 8.210 -4.804 -1.986 1.00 86.56 123 TYR A C 1
ATOM 939 O O . TYR A 1 123 ? 9.104 -4.714 -1.151 1.00 86.56 123 TYR A O 1
ATOM 947 N N . VAL A 1 124 ? 7.208 -5.678 -1.890 1.00 89.75 124 VAL A N 1
ATOM 948 C CA . VAL A 1 124 ? 7.050 -6.660 -0.809 1.00 89.75 124 VAL A CA 1
ATOM 949 C C . VAL A 1 124 ? 7.091 -8.048 -1.428 1.00 89.75 124 VAL A C 1
ATOM 951 O O . VAL A 1 124 ? 6.398 -8.306 -2.416 1.00 89.75 124 VAL A O 1
ATOM 954 N N . THR A 1 125 ? 7.918 -8.930 -0.877 1.00 89.75 125 THR A N 1
ATOM 955 C CA . THR A 1 125 ? 8.037 -10.303 -1.371 1.00 89.75 125 THR A CA 1
ATOM 956 C C . THR A 1 125 ? 6.944 -11.198 -0.790 1.00 89.75 125 THR A C 1
ATOM 958 O O . THR A 1 125 ? 6.305 -10.876 0.212 1.00 89.75 125 THR A O 1
ATOM 961 N N . GLU A 1 126 ? 6.725 -12.362 -1.401 1.00 88.62 126 GLU A N 1
ATOM 962 C CA . GLU A 1 126 ? 5.810 -13.364 -0.841 1.00 88.62 126 GLU A CA 1
ATOM 963 C C . GLU A 1 126 ? 6.260 -13.839 0.550 1.00 88.62 126 GLU A C 1
ATOM 965 O O . GLU A 1 126 ? 5.426 -14.111 1.413 1.00 88.62 126 GLU A O 1
ATOM 970 N N . GLU A 1 127 ? 7.575 -13.910 0.784 1.00 88.19 127 GLU A N 1
ATOM 971 C CA . GLU A 1 127 ? 8.149 -14.283 2.079 1.00 88.19 127 GLU A CA 1
ATOM 972 C C . GLU A 1 127 ? 7.811 -13.250 3.158 1.00 88.19 127 GLU A C 1
ATOM 974 O O . GLU A 1 127 ? 7.396 -13.634 4.255 1.00 88.19 127 GLU A O 1
ATOM 979 N N . ASP A 1 128 ? 7.887 -11.960 2.823 1.00 87.56 128 ASP A N 1
ATOM 980 C CA . ASP A 1 128 ? 7.503 -10.872 3.726 1.00 87.56 128 ASP A CA 1
ATOM 981 C C . ASP A 1 128 ? 6.011 -10.949 4.068 1.00 87.56 128 ASP A C 1
ATOM 983 O O . ASP A 1 128 ? 5.637 -10.865 5.235 1.00 87.56 128 ASP A O 1
ATOM 987 N N . VAL A 1 129 ? 5.140 -11.197 3.081 1.00 87.62 129 VAL A N 1
ATOM 988 C CA . VAL A 1 129 ? 3.695 -11.356 3.328 1.00 87.62 129 VAL A CA 1
ATOM 989 C C . VAL A 1 129 ? 3.420 -12.558 4.234 1.00 87.62 129 VAL A C 1
ATOM 991 O O . VAL A 1 129 ? 2.657 -12.440 5.196 1.00 87.62 129 VAL A O 1
ATOM 994 N N . ARG A 1 130 ? 4.045 -13.712 3.973 1.00 85.75 130 ARG A N 1
ATOM 995 C CA . ARG A 1 130 ? 3.890 -14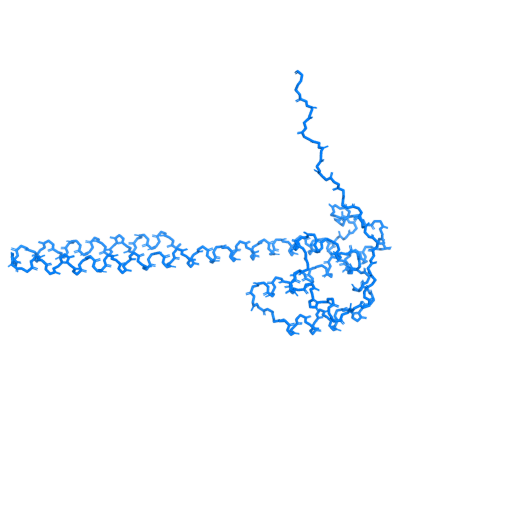.907 4.822 1.00 85.75 130 ARG A CA 1
ATOM 996 C C . ARG A 1 130 ? 4.435 -14.673 6.232 1.00 85.75 130 ARG A C 1
ATOM 998 O O . ARG A 1 130 ? 3.850 -15.138 7.207 1.00 85.75 130 ARG A O 1
ATOM 1005 N N . GLY A 1 131 ? 5.544 -13.950 6.366 1.00 86.06 131 GLY A N 1
ATOM 1006 C CA . GLY A 1 131 ? 6.134 -13.574 7.648 1.00 86.06 131 GLY A CA 1
ATOM 1007 C C . GLY A 1 131 ? 5.270 -12.594 8.439 1.00 86.06 131 GLY A C 1
ATOM 1008 O O . GLY A 1 131 ? 4.832 -12.905 9.545 1.00 86.06 131 GLY A O 1
ATOM 1009 N N . GLU A 1 132 ? 5.012 -11.419 7.880 1.00 87.31 132 GLU A N 1
ATOM 1010 C CA . GLU A 1 132 ? 4.379 -10.308 8.588 1.00 87.31 132 GLU A CA 1
ATOM 1011 C C . GLU A 1 132 ? 2.860 -10.443 8.675 1.00 87.31 132 GLU A C 1
ATOM 1013 O O . GLU A 1 132 ? 2.283 -10.307 9.754 1.00 87.31 132 GLU A O 1
ATOM 1018 N N . VAL A 1 133 ? 2.190 -10.739 7.561 1.00 85.31 133 VAL A N 1
ATOM 1019 C CA . VAL A 1 133 ? 0.727 -10.866 7.546 1.00 85.31 133 VAL A CA 1
ATOM 1020 C C . VAL A 1 133 ? 0.327 -12.248 8.033 1.00 85.31 133 VAL A C 1
ATOM 1022 O O . VAL A 1 133 ? -0.424 -12.357 8.997 1.00 85.31 133 VAL A O 1
ATOM 1025 N N . GLY A 1 134 ? 0.865 -13.295 7.405 1.00 81.06 134 GLY A N 1
ATOM 1026 C CA . GLY A 1 134 ? 0.595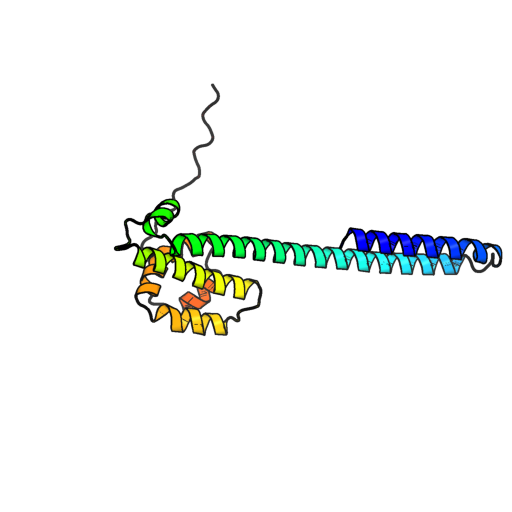 -14.679 7.779 1.00 81.06 134 GLY A CA 1
ATOM 1027 C C . GLY A 1 134 ? 0.963 -14.932 9.238 1.00 81.06 134 GLY A C 1
ATOM 1028 O O . GLY A 1 134 ? 0.094 -15.131 10.080 1.00 81.06 134 GLY A O 1
ATOM 1029 N N . ARG A 1 135 ? 2.248 -14.895 9.584 1.00 81.62 135 ARG A N 1
ATOM 1030 C CA . ARG A 1 135 ? 2.688 -15.363 10.903 1.00 81.62 135 ARG A CA 1
ATOM 1031 C C . ARG A 1 135 ? 2.552 -14.355 12.030 1.00 81.62 135 ARG A C 1
ATOM 1033 O O . ARG A 1 135 ? 2.311 -14.820 13.135 1.00 81.62 135 ARG A O 1
ATOM 1040 N N . LEU A 1 136 ? 2.730 -13.047 11.817 1.00 84.25 136 LEU A N 1
ATOM 1041 C CA . LEU A 1 136 ? 2.732 -12.061 12.914 1.00 84.25 136 LEU A CA 1
ATOM 1042 C C . LEU A 1 136 ? 1.356 -11.432 13.158 1.00 84.25 136 LEU A C 1
ATOM 1044 O O . LEU A 1 136 ? 0.864 -11.467 14.286 1.00 84.25 136 LEU A O 1
ATOM 1048 N N . MET A 1 137 ? 0.708 -10.890 12.125 1.00 85.06 137 MET A N 1
ATOM 1049 C CA . MET A 1 137 ? -0.572 -10.189 12.281 1.00 85.06 137 MET A CA 1
ATOM 1050 C C . MET A 1 137 ? -1.658 -11.112 12.855 1.00 85.06 137 MET A C 1
ATOM 1052 O O . MET A 1 137 ? -2.350 -10.736 13.802 1.00 85.06 137 MET A O 1
ATOM 1056 N N . PHE A 1 138 ? -1.771 -12.342 12.349 1.00 84.06 138 PHE A N 1
ATOM 1057 C CA . PHE A 1 138 ? -2.805 -13.292 12.779 1.00 84.06 138 PHE A CA 1
ATOM 1058 C C . PHE A 1 138 ? -2.541 -13.997 14.116 1.00 84.06 138 PHE A C 1
ATOM 1060 O O . PHE A 1 138 ? -3.367 -14.806 14.550 1.00 84.06 138 PHE A O 1
ATOM 1067 N N . GLN A 1 139 ? -1.454 -13.671 14.823 1.00 83.19 139 GLN A N 1
ATOM 1068 C CA . GLN A 1 139 ? -1.310 -14.060 16.235 1.00 83.19 139 GLN A CA 1
ATOM 1069 C C . GLN A 1 139 ? -2.313 -13.315 17.114 1.00 83.19 139 GLN A C 1
ATOM 1071 O O . GLN A 1 139 ? -2.766 -13.853 18.124 1.00 83.19 139 GLN A O 1
ATOM 1076 N N . SER A 1 140 ? -2.686 -12.099 16.707 1.00 83.38 140 SER A N 1
ATOM 1077 C CA . SER A 1 140 ? -3.684 -11.294 17.396 1.00 83.38 140 SER A CA 1
ATOM 1078 C C . SER A 1 140 ? -5.092 -11.831 17.144 1.00 83.38 140 SER A C 1
ATOM 1080 O O . SER A 1 140 ? -5.531 -11.974 16.000 1.00 83.38 140 SER A O 1
ATOM 1082 N N . GLU A 1 141 ? -5.830 -12.085 18.224 1.00 81.88 141 GLU A N 1
ATOM 1083 C CA . GLU A 1 141 ? -7.243 -12.463 18.162 1.00 81.88 141 GLU A CA 1
ATOM 1084 C C . GLU A 1 141 ? -8.086 -11.380 17.481 1.00 81.88 141 GLU A C 1
ATOM 1086 O O . GLU A 1 141 ? -8.908 -11.693 16.619 1.00 81.88 141 GLU A O 1
ATOM 1091 N N . THR A 1 142 ? -7.793 -10.108 17.765 1.00 82.44 142 THR A N 1
ATOM 1092 C CA . THR A 1 142 ? -8.405 -8.955 17.101 1.00 82.44 142 THR A CA 1
ATOM 1093 C C . THR A 1 142 ? -8.224 -9.038 15.588 1.00 82.44 142 THR A C 1
ATOM 1095 O O . THR A 1 142 ? -9.193 -8.934 14.844 1.00 82.44 142 THR A O 1
ATOM 1098 N N . ALA A 1 143 ? -7.007 -9.292 15.099 1.00 81.75 143 ALA A N 1
ATOM 1099 C CA . ALA A 1 143 ? -6.753 -9.374 13.661 1.00 81.75 143 ALA A CA 1
ATOM 1100 C C . ALA A 1 143 ? -7.516 -10.529 12.994 1.00 81.75 143 ALA A C 1
ATOM 1102 O O . ALA A 1 143 ? -8.064 -10.348 11.905 1.00 81.75 143 ALA A O 1
ATOM 1103 N N . ARG A 1 144 ? -7.606 -11.694 13.654 1.00 83.06 144 ARG A N 1
ATOM 1104 C CA . ARG A 1 144 ? -8.387 -12.842 13.161 1.00 83.06 144 ARG A CA 1
ATOM 1105 C C . ARG A 1 144 ? -9.884 -12.541 13.111 1.00 83.06 144 ARG A C 1
ATOM 1107 O O . ARG A 1 144 ? -10.533 -12.840 12.110 1.00 83.06 144 ARG A O 1
ATOM 1114 N N . HIS A 1 145 ? -10.423 -11.913 14.154 1.00 81.31 145 HIS A N 1
ATOM 1115 C CA . HIS A 1 145 ? -11.821 -11.490 14.189 1.00 81.31 145 HIS A CA 1
ATOM 1116 C C . HIS A 1 145 ? -12.122 -10.494 13.060 1.00 81.31 145 HIS A C 1
ATOM 1118 O O . HIS A 1 145 ? -13.016 -10.723 12.246 1.00 81.31 145 HIS A O 1
ATOM 1124 N N . LEU A 1 146 ? -11.309 -9.444 12.927 1.00 77.38 146 LEU A N 1
ATOM 1125 C CA . LEU A 1 146 ? -11.471 -8.425 11.887 1.00 77.38 146 LEU A CA 1
ATOM 1126 C C . LEU A 1 146 ? -11.308 -8.991 10.472 1.00 77.38 146 LEU A C 1
ATOM 1128 O O . LEU A 1 146 ? -11.941 -8.505 9.537 1.00 77.38 146 LEU A O 1
ATOM 1132 N N . TRP A 1 147 ? -10.472 -10.014 10.297 1.00 78.94 147 TRP A N 1
ATOM 1133 C CA . TRP A 1 147 ? -10.327 -10.721 9.028 1.00 78.94 147 TRP A CA 1
ATOM 1134 C C . TRP A 1 147 ? -11.586 -11.483 8.633 1.00 78.94 147 TRP A C 1
ATOM 1136 O O . TRP A 1 147 ? -11.997 -11.401 7.476 1.00 78.94 147 TRP A O 1
ATOM 1146 N N . SER A 1 148 ? -12.244 -12.138 9.593 1.00 79.19 148 SER A N 1
ATOM 1147 C CA . SER A 1 148 ? -13.487 -12.874 9.335 1.00 79.19 148 SER A CA 1
ATOM 1148 C C . SER A 1 148 ? -14.605 -11.976 8.792 1.00 79.19 148 SER A C 1
ATOM 1150 O O . SER A 1 148 ? -15.352 -12.392 7.916 1.00 79.19 148 SER A O 1
ATOM 1152 N N . ILE A 1 149 ? -14.649 -10.714 9.230 1.00 78.12 149 ILE A N 1
ATOM 1153 C CA . ILE A 1 149 ? -15.606 -9.703 8.756 1.00 78.12 149 ILE A CA 1
ATOM 1154 C C . ILE A 1 149 ? -15.285 -9.254 7.319 1.00 78.12 149 ILE A C 1
ATOM 1156 O O . ILE A 1 149 ? -16.169 -8.865 6.560 1.00 78.12 149 ILE A O 1
ATOM 1160 N N . ARG A 1 150 ? -14.005 -9.264 6.932 1.00 77.88 150 ARG A N 1
ATOM 1161 C CA . ARG A 1 150 ? -13.522 -8.574 5.726 1.00 77.88 150 ARG A CA 1
ATOM 1162 C C . ARG A 1 150 ? -13.216 -9.481 4.544 1.00 77.88 150 ARG A C 1
ATOM 1164 O O . ARG A 1 150 ? -13.118 -8.976 3.423 1.00 77.88 150 ARG A O 1
ATOM 1171 N N . LYS A 1 151 ? -13.018 -10.775 4.794 1.00 76.31 151 LYS A N 1
ATOM 1172 C CA . LYS A 1 151 ? -12.607 -11.761 3.792 1.00 76.31 151 LYS A CA 1
ATOM 1173 C C . LYS A 1 151 ? -13.471 -11.682 2.528 1.00 76.31 151 LYS A C 1
ATOM 1175 O O . LYS A 1 151 ? -12.925 -11.535 1.438 1.00 76.31 151 LYS A O 1
ATOM 1180 N N . ASP A 1 152 ? -14.791 -11.630 2.681 1.00 73.06 152 ASP A N 1
ATOM 1181 C CA . ASP A 1 152 ? -15.744 -11.588 1.564 1.00 73.06 152 ASP A CA 1
ATOM 1182 C C . ASP A 1 152 ? -15.575 -10.346 0.676 1.00 73.06 152 ASP A C 1
ATOM 1184 O O . ASP A 1 152 ? -15.647 -10.419 -0.555 1.00 73.06 152 ASP A O 1
ATOM 1188 N N . ILE A 1 153 ? -15.313 -9.190 1.294 1.00 72.12 153 ILE A N 1
ATOM 1189 C CA . ILE A 1 153 ? -15.069 -7.931 0.578 1.00 72.12 153 ILE A CA 1
ATOM 1190 C C . ILE A 1 153 ? -13.776 -8.046 -0.234 1.00 72.12 153 ILE A C 1
ATOM 1192 O O . ILE A 1 153 ? -13.730 -7.626 -1.392 1.00 72.12 153 ILE A O 1
ATOM 1196 N N . PHE A 1 154 ? -12.739 -8.645 0.354 1.00 71.31 154 PHE A N 1
ATOM 1197 C CA . PHE A 1 154 ? -11.462 -8.871 -0.315 1.00 71.31 154 PHE A CA 1
ATOM 1198 C C . PHE A 1 154 ? -11.596 -9.855 -1.481 1.00 71.31 154 PHE A C 1
ATOM 1200 O O . PHE A 1 154 ? -11.143 -9.546 -2.582 1.00 71.31 154 PHE A O 1
ATOM 1207 N N . GLU A 1 155 ? -12.263 -10.992 -1.289 1.00 72.88 155 GLU A N 1
ATOM 1208 C CA . GLU A 1 155 ? -12.517 -11.971 -2.353 1.00 72.88 155 GLU A CA 1
ATOM 1209 C C . GLU A 1 155 ? -13.319 -11.370 -3.515 1.00 72.88 155 GLU A C 1
ATOM 1211 O O . GLU A 1 155 ? -13.008 -11.605 -4.689 1.00 72.88 155 GLU A O 1
ATOM 1216 N N . ALA A 1 156 ? -14.334 -10.555 -3.205 1.00 71.25 156 ALA A N 1
ATOM 1217 C CA . ALA A 1 156 ? -15.140 -9.866 -4.205 1.00 71.25 156 ALA A CA 1
ATOM 1218 C C . ALA A 1 156 ? -14.335 -8.809 -4.978 1.00 71.25 156 ALA A C 1
ATOM 1220 O O . ALA A 1 156 ? -14.448 -8.740 -6.203 1.00 71.25 156 ALA A O 1
ATOM 1221 N N . GLN A 1 157 ? -13.503 -8.015 -4.294 1.00 65.69 157 GLN A N 1
ATOM 1222 C CA . GLN A 1 157 ? -12.637 -7.015 -4.932 1.00 65.69 157 GLN A CA 1
ATOM 1223 C C . GLN A 1 157 ? -11.539 -7.634 -5.801 1.00 65.69 157 GLN A C 1
ATOM 1225 O O . GLN A 1 157 ? -11.090 -7.004 -6.758 1.00 65.69 157 GLN A O 1
ATOM 1230 N N . LEU A 1 158 ? -11.088 -8.841 -5.469 1.00 62.41 158 LEU A N 1
ATOM 1231 C CA . LEU A 1 158 ? -9.973 -9.512 -6.133 1.00 62.41 158 LEU A CA 1
ATOM 1232 C C . LEU A 1 158 ? -10.397 -10.426 -7.291 1.00 62.41 158 LEU A C 1
ATOM 1234 O O . LEU A 1 158 ? -9.535 -10.952 -7.994 1.00 62.41 158 LEU A O 1
ATOM 1238 N N . GLY A 1 159 ? -11.703 -10.588 -7.531 1.00 57.34 159 GLY A N 1
ATOM 1239 C CA . GLY A 1 159 ? -12.205 -11.469 -8.588 1.00 57.34 159 GLY A CA 1
ATOM 1240 C C . GLY A 1 159 ? -11.913 -12.948 -8.312 1.00 57.34 159 GLY A C 1
ATOM 1241 O O . GLY A 1 159 ? -11.660 -13.705 -9.248 1.00 57.34 159 GLY A O 1
ATOM 1242 N N . GLY A 1 160 ? -11.940 -13.350 -7.036 1.00 59.91 160 GLY A N 1
ATOM 1243 C CA . GLY A 1 160 ? -11.536 -14.670 -6.551 1.00 59.91 160 GLY A CA 1
ATOM 1244 C C . GLY A 1 160 ? -10.284 -14.620 -5.669 1.00 59.91 160 GLY A C 1
ATOM 1245 O O . GLY A 1 160 ? -9.797 -13.552 -5.298 1.00 59.91 160 GLY A O 1
ATOM 1246 N N . LEU A 1 161 ? -9.760 -15.801 -5.330 1.00 60.03 161 LEU A N 1
ATOM 1247 C CA . LEU A 1 161 ? -8.568 -15.983 -4.499 1.00 60.03 161 LEU A CA 1
ATOM 1248 C C . LEU A 1 161 ? -7.306 -15.533 -5.254 1.00 60.03 161 LEU A C 1
ATOM 1250 O O . LEU A 1 161 ? -6.646 -16.327 -5.934 1.00 60.03 161 LEU A O 1
ATOM 1254 N N . SER A 1 162 ? -6.994 -14.237 -5.165 1.00 68.12 162 SER A N 1
ATOM 1255 C CA . SER A 1 162 ? -5.730 -13.676 -5.651 1.00 68.12 162 SER A CA 1
ATOM 1256 C C . SER A 1 162 ? -4.533 -14.390 -5.010 1.00 68.12 162 SER A C 1
ATOM 1258 O O . SER A 1 162 ? -4.683 -14.965 -3.928 1.00 68.12 162 SER A O 1
ATOM 1260 N N . PRO A 1 163 ? -3.334 -14.345 -5.625 1.00 75.69 163 PRO A N 1
ATOM 1261 C CA . PRO A 1 163 ? -2.134 -14.952 -5.046 1.00 75.69 163 PRO A CA 1
ATOM 1262 C C . PRO A 1 163 ? -1.907 -14.539 -3.585 1.00 75.69 163 PRO A C 1
ATOM 1264 O O . PRO A 1 163 ? -1.581 -15.380 -2.758 1.00 75.69 163 PRO A O 1
ATOM 1267 N N . TYR A 1 164 ? -2.202 -13.277 -3.254 1.00 76.56 164 TYR A N 1
ATOM 1268 C CA . TYR A 1 164 ? -2.146 -12.751 -1.891 1.00 76.56 164 TYR A CA 1
ATOM 1269 C C . TYR A 1 164 ? -3.074 -13.502 -0.928 1.00 76.56 164 TYR A C 1
ATOM 1271 O O . TYR A 1 164 ? -2.637 -13.967 0.121 1.00 76.56 164 TYR A O 1
ATOM 1279 N N . LEU A 1 165 ? -4.356 -13.639 -1.289 1.00 72.62 165 LEU A N 1
ATOM 1280 C CA . LEU A 1 165 ? -5.335 -14.321 -0.443 1.00 72.62 165 LEU A CA 1
ATOM 1281 C C . LEU A 1 165 ? -4.992 -15.798 -0.269 1.00 72.62 165 LEU A C 1
ATOM 1283 O O . LEU A 1 165 ? -5.091 -16.308 0.840 1.00 72.62 165 LEU A O 1
ATOM 1287 N N . LYS A 1 166 ? -4.526 -16.462 -1.334 1.00 77.31 166 LYS A N 1
ATOM 1288 C CA . LYS A 1 166 ? -4.102 -17.864 -1.251 1.00 77.31 166 LYS A CA 1
ATOM 1289 C C . LYS A 1 166 ? -2.955 -18.055 -0.269 1.00 77.31 166 LYS A C 1
ATOM 1291 O O . LYS A 1 166 ? -3.018 -18.964 0.541 1.00 77.31 166 LYS A O 1
ATOM 1296 N N . MET A 1 167 ? -1.944 -17.186 -0.300 1.00 79.69 167 MET A N 1
ATOM 1297 C CA . MET A 1 167 ? -0.815 -17.274 0.635 1.00 79.69 167 MET A CA 1
ATOM 1298 C C . MET A 1 167 ? -1.257 -17.094 2.089 1.00 79.69 167 MET A C 1
ATOM 1300 O O . MET A 1 167 ? -0.755 -17.786 2.969 1.00 79.69 167 MET A O 1
ATOM 1304 N N . VAL A 1 168 ? -2.199 -16.180 2.338 1.00 76.38 168 VAL A N 1
ATOM 1305 C CA . VAL A 1 168 ? -2.751 -15.955 3.679 1.00 76.38 168 VAL A CA 1
ATOM 1306 C C . VAL A 1 168 ? -3.577 -17.155 4.155 1.00 76.38 168 VAL A C 1
ATOM 1308 O O . VAL A 1 168 ? -3.463 -17.545 5.314 1.00 76.38 168 VAL A O 1
ATOM 1311 N N . GLU A 1 169 ? -4.380 -17.756 3.276 1.00 75.12 169 GLU A N 1
ATOM 1312 C CA . GLU A 1 169 ? -5.192 -18.936 3.601 1.00 75.12 169 GLU A CA 1
ATOM 1313 C C . GLU A 1 169 ? -4.369 -20.211 3.780 1.00 75.12 169 GLU A C 1
ATOM 1315 O O . GLU A 1 169 ? -4.660 -20.998 4.676 1.00 75.12 169 GLU A O 1
ATOM 1320 N N . GLU A 1 170 ? -3.332 -20.417 2.966 1.00 79.19 170 GLU A N 1
ATOM 1321 C CA . GLU A 1 170 ? -2.419 -21.560 3.092 1.00 79.19 170 GLU A CA 1
ATOM 1322 C C . GLU A 1 170 ? -1.731 -21.596 4.459 1.00 79.19 170 GLU A C 1
ATOM 1324 O O . GLU A 1 170 ? -1.530 -22.672 5.018 1.00 79.19 170 GLU A O 1
ATOM 1329 N N . GLU A 1 171 ? -1.385 -20.428 5.002 1.00 76.69 171 GLU A N 1
ATOM 1330 C CA . GLU A 1 171 ? -0.741 -20.319 6.312 1.00 76.69 171 GLU A CA 1
ATOM 1331 C C . GLU A 1 171 ? -1.734 -20.538 7.470 1.00 76.69 171 GLU A C 1
ATOM 1333 O O . GLU A 1 171 ? -1.325 -20.889 8.575 1.00 76.69 171 GLU A O 1
ATOM 1338 N N . HIS A 1 172 ? -3.040 -20.362 7.228 1.00 69.75 172 HIS A N 1
ATOM 1339 C CA . HIS A 1 172 ? -4.096 -20.448 8.246 1.00 69.75 172 HIS A CA 1
ATOM 1340 C C . HIS A 1 172 ? -5.346 -21.178 7.729 1.00 69.75 172 HIS A C 1
ATOM 1342 O O . HIS A 1 172 ? -6.393 -20.558 7.504 1.00 69.75 172 HIS A O 1
ATOM 1348 N N . PRO A 1 173 ? -5.284 -22.512 7.583 1.00 64.12 173 PRO A N 1
ATOM 1349 C CA . PRO A 1 173 ? -6.413 -23.310 7.103 1.00 64.12 173 PRO A CA 1
ATOM 1350 C C . PRO A 1 173 ? -7.602 -23.333 8.081 1.00 64.12 173 PRO A C 1
ATOM 1352 O O . PRO A 1 173 ? -8.728 -23.607 7.669 1.00 64.12 173 PRO A O 1
ATOM 1355 N N . ASP A 1 174 ? -7.371 -23.016 9.359 1.00 63.00 174 ASP A N 1
ATOM 1356 C CA . ASP A 1 174 ? -8.373 -23.069 10.433 1.00 63.00 174 ASP A CA 1
ATOM 1357 C C . ASP A 1 174 ? -9.278 -21.826 10.500 1.00 63.00 174 ASP A C 1
ATOM 1359 O O . ASP A 1 174 ? -10.109 -21.706 11.408 1.00 63.00 174 ASP A O 1
ATOM 1363 N N . PHE A 1 175 ? -9.139 -20.874 9.569 1.00 61.91 175 PHE A N 1
ATOM 1364 C CA . PHE A 1 175 ? -10.039 -19.727 9.526 1.00 61.91 175 PHE A CA 1
ATOM 1365 C C . PHE A 1 175 ? -11.483 -20.196 9.302 1.00 61.91 175 PHE A C 1
ATOM 1367 O O . PHE A 1 175 ? -11.767 -20.852 8.294 1.00 61.91 175 PHE A O 1
ATOM 1374 N N . PRO A 1 176 ? -12.428 -19.850 10.198 1.00 48.28 176 PRO A N 1
ATOM 1375 C CA . PRO A 1 176 ? -13.813 -20.236 10.012 1.00 48.28 176 PRO A CA 1
ATOM 1376 C C . PRO A 1 176 ? -14.319 -19.629 8.704 1.00 48.28 176 PRO A C 1
ATOM 1378 O O . PRO A 1 176 ? -14.311 -18.413 8.514 1.00 48.28 176 PRO A O 1
ATOM 1381 N N . SER A 1 177 ? -14.769 -20.495 7.798 1.00 49.38 177 SER A N 1
ATOM 1382 C CA . SER A 1 177 ? -15.576 -20.084 6.653 1.00 49.38 177 SER A CA 1
ATOM 1383 C C . SER A 1 177 ? -16.903 -19.567 7.210 1.00 49.38 177 SER A C 1
ATOM 1385 O O . SER A 1 177 ? -17.764 -20.365 7.580 1.00 49.38 177 SER A O 1
ATOM 1387 N N . GLN A 1 178 ? -17.050 -18.252 7.381 1.00 47.78 178 GLN A N 1
ATOM 1388 C CA . GLN A 1 178 ? -18.321 -17.683 7.826 1.00 47.78 178 GLN A CA 1
ATOM 1389 C C . GLN A 1 178 ? -19.396 -17.823 6.731 1.00 47.78 178 GLN A C 1
ATOM 1391 O O . GLN A 1 178 ? -19.073 -17.960 5.548 1.00 47.78 178 GLN A O 1
ATOM 1396 N N . PRO A 1 179 ? -20.683 -17.901 7.119 1.00 38.41 179 PRO A N 1
ATOM 1397 C CA . PRO A 1 179 ? -21.748 -18.334 6.229 1.00 38.41 179 PRO A CA 1
ATOM 1398 C C . PRO A 1 179 ? -22.015 -17.276 5.160 1.00 38.41 179 PRO A C 1
ATOM 1400 O O . PRO A 1 179 ? -22.3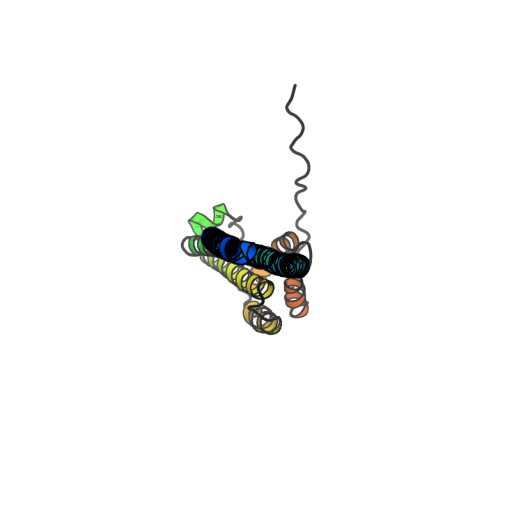36 -16.141 5.488 1.00 38.41 179 PRO A O 1
ATOM 1403 N N . ASN A 1 180 ? -21.908 -17.702 3.898 1.00 40.03 180 ASN A N 1
ATOM 1404 C CA . ASN A 1 180 ? -22.350 -17.045 2.664 1.00 40.03 180 ASN A CA 1
ATOM 1405 C C . ASN A 1 180 ? -23.263 -15.826 2.908 1.00 40.03 180 ASN A C 1
ATOM 1407 O O . ASN A 1 180 ? -24.486 -15.975 2.993 1.00 40.03 180 ASN A O 1
ATOM 1411 N N . ILE A 1 181 ? -22.675 -14.629 3.024 1.00 41.16 181 ILE A N 1
ATOM 1412 C CA . ILE A 1 181 ? -23.446 -13.388 3.019 1.00 41.16 181 ILE A CA 1
ATOM 1413 C C . ILE A 1 181 ? -24.060 -13.303 1.618 1.00 41.16 181 ILE A C 1
ATOM 1415 O O . ILE A 1 181 ? -23.312 -13.246 0.635 1.00 41.16 181 ILE A O 1
ATOM 1419 N N . PRO A 1 182 ? -25.399 -13.340 1.473 1.00 35.75 182 PRO A N 1
ATOM 1420 C CA . PRO A 1 182 ? -26.010 -13.344 0.159 1.00 35.75 182 PRO A CA 1
ATOM 1421 C C . PRO A 1 182 ? -25.584 -12.065 -0.553 1.00 35.75 182 PRO A C 1
ATOM 1423 O O . PRO A 1 182 ? -25.929 -10.966 -0.118 1.00 35.75 182 PRO A O 1
ATOM 1426 N N . ARG A 1 183 ? -24.824 -12.207 -1.647 1.00 42.09 183 ARG A N 1
ATOM 1427 C CA . ARG A 1 183 ? -24.560 -11.111 -2.582 1.00 42.09 183 ARG A CA 1
ATOM 1428 C C . ARG A 1 183 ? -25.910 -10.514 -2.956 1.00 42.09 183 ARG A C 1
ATOM 1430 O O . ARG A 1 183 ? -26.672 -11.138 -3.691 1.00 42.09 183 ARG A O 1
ATOM 1437 N N . GLY A 1 184 ? -26.199 -9.325 -2.433 1.00 39.91 184 GLY A N 1
ATOM 1438 C CA . GLY A 1 184 ? -27.329 -8.524 -2.868 1.00 39.91 184 GLY A CA 1
ATOM 1439 C C . GLY A 1 184 ? -27.236 -8.378 -4.379 1.00 39.91 184 GLY A C 1
ATOM 1440 O O . GLY A 1 184 ? -26.273 -7.820 -4.907 1.00 39.91 184 GLY A O 1
ATOM 1441 N N . ASP A 1 185 ? -28.195 -8.975 -5.074 1.00 37.66 185 ASP A N 1
ATOM 1442 C CA . ASP A 1 185 ? -28.244 -9.028 -6.523 1.00 37.66 185 ASP A CA 1
ATOM 1443 C C . ASP A 1 185 ? -28.523 -7.606 -7.039 1.00 37.66 185 ASP A C 1
ATOM 1445 O O . ASP A 1 185 ? -29.666 -7.185 -7.202 1.00 37.66 185 ASP A O 1
ATOM 1449 N N . HIS A 1 186 ? -27.471 -6.813 -7.266 1.00 41.94 186 HIS A N 1
ATOM 1450 C CA . HIS A 1 186 ? -27.575 -5.439 -7.781 1.00 41.94 186 HIS A CA 1
ATOM 1451 C C . HIS A 1 186 ? -28.031 -5.370 -9.255 1.00 41.94 186 HIS A C 1
ATOM 1453 O O . HIS A 1 186 ? -27.916 -4.335 -9.911 1.00 41.94 186 HIS A O 1
ATOM 1459 N N . LYS A 1 187 ? -28.605 -6.448 -9.799 1.00 43.47 187 LYS A N 1
ATOM 1460 C CA . LYS A 1 187 ? -29.278 -6.461 -11.099 1.00 43.47 187 LYS A CA 1
ATOM 1461 C C . LYS A 1 187 ? -30.797 -6.458 -10.929 1.00 43.47 187 LYS A C 1
ATOM 1463 O O . LYS A 1 187 ? -31.417 -7.506 -11.056 1.00 43.47 187 LYS A O 1
ATOM 1468 N N . LYS A 1 188 ? -31.396 -5.272 -10.735 1.00 45.12 188 LYS A N 1
ATOM 1469 C CA . LYS A 1 188 ? -32.711 -4.847 -11.294 1.00 45.12 188 LYS A CA 1
ATOM 1470 C C . LYS A 1 188 ? -33.258 -3.608 -10.570 1.00 45.12 188 LYS A C 1
ATOM 1472 O O . LYS A 1 188 ? -34.183 -3.711 -9.782 1.00 45.12 188 LYS A O 1
ATOM 1477 N N . THR A 1 189 ? -32.775 -2.421 -10.915 1.00 45.19 189 THR A N 1
ATOM 1478 C CA . THR A 1 189 ? -33.532 -1.166 -10.704 1.00 45.19 189 THR A CA 1
ATOM 1479 C C . THR A 1 189 ? -33.047 -0.095 -11.681 1.00 45.19 189 THR A C 1
ATOM 1481 O O . THR A 1 189 ? -32.586 0.972 -11.305 1.00 45.19 189 THR A O 1
ATOM 1484 N N . ALA A 1 190 ? -33.125 -0.387 -12.980 1.00 43.47 190 ALA A N 1
ATOM 1485 C CA . ALA A 1 190 ? -32.996 0.638 -14.018 1.00 43.47 190 ALA A CA 1
ATOM 1486 C C . ALA A 1 190 ? -33.760 0.222 -15.283 1.00 43.47 190 ALA A C 1
ATOM 1488 O O . ALA A 1 190 ? -33.176 0.042 -16.348 1.00 43.47 190 ALA A O 1
ATOM 1489 N N . ARG A 1 191 ? -35.072 -0.018 -15.152 1.00 46.47 191 ARG A N 1
ATOM 1490 C CA . ARG A 1 191 ? -36.012 -0.001 -16.286 1.00 46.47 191 ARG A CA 1
ATOM 1491 C C . ARG A 1 191 ? -37.459 -0.040 -15.799 1.00 46.47 191 ARG A C 1
ATOM 1493 O O . ARG A 1 191 ? -38.063 -1.099 -15.799 1.00 46.47 191 ARG A O 1
ATOM 1500 N N . THR A 1 192 ? -37.980 1.110 -15.379 1.00 45.66 192 THR A N 1
ATOM 1501 C CA . THR A 1 192 ? -39.412 1.466 -15.464 1.00 45.66 192 THR A CA 1
ATOM 1502 C C . THR A 1 192 ? -39.588 2.893 -14.960 1.00 45.66 192 THR A C 1
ATOM 1504 O O . THR A 1 192 ? -39.977 3.103 -13.821 1.00 45.66 192 THR A O 1
ATOM 1507 N N . THR A 1 193 ? -39.284 3.863 -15.814 1.00 45.81 193 THR A N 1
ATOM 1508 C CA . THR A 1 193 ? -39.922 5.185 -15.816 1.00 45.81 193 THR A CA 1
ATOM 1509 C C . THR A 1 193 ? -39.722 5.754 -17.209 1.00 45.81 193 THR A C 1
ATOM 1511 O O . THR A 1 193 ? -38.725 6.413 -17.465 1.00 45.81 193 THR A O 1
ATOM 1514 N N . GLU A 1 194 ? -40.629 5.414 -18.114 1.00 44.31 194 GLU A N 1
ATOM 1515 C CA . GLU A 1 194 ? -41.052 6.300 -19.198 1.00 44.31 194 GLU A CA 1
ATOM 1516 C C . GLU A 1 194 ? -42.412 5.772 -19.659 1.00 44.31 194 GLU A C 1
ATOM 1518 O O . GLU A 1 194 ? -42.528 4.733 -20.312 1.00 44.31 194 GLU A O 1
ATOM 1523 N N . SER A 1 195 ? -43.435 6.440 -19.128 1.00 43.81 195 SER A N 1
ATOM 1524 C CA . SER A 1 195 ? -44.794 6.480 -19.652 1.00 43.81 195 SER A CA 1
ATOM 1525 C C . SER A 1 195 ? -44.937 7.739 -20.490 1.00 43.81 195 SER A C 1
ATOM 1527 O O . SER A 1 195 ? -44.175 8.697 -20.227 1.00 43.81 195 SER A O 1
#

Organism: NCBI:txid1050105

pLDDT: mean 73.78, std 15.87, range [35.75, 93.75]